Protein AF-A0A965K9U8-F1 (afdb_monomer)

Nearest PDB structures (foldseek):
  3cta-assembly1_A-2  TM=8.772E-01  e=4.034E-02  Thermoplasma acidophilum DSM 1728
  4omz-assembly2_C  TM=6.495E-01  e=2.031E-02  Sinorhizobium fredii
  6hk6-assembly2_C  TM=7.660E-01  e=1.007E-01  Homo sapiens
  3cuo-assembly2_C  TM=6.941E-01  e=6.020E-02  unclassified
  4a6d-assembly1_A  TM=6.643E-01  e=9.512E-02  Homo sapiens

pLDDT: mean 78.06, std 19.78, range [32.0, 96.94]

Structure (mmCIF, N/CA/C/O backbone):
data_AF-A0A965K9U8-F1
#
_entry.id   AF-A0A965K9U8-F1
#
loop_
_atom_site.group_PDB
_atom_site.id
_atom_site.type_symbol
_atom_site.label_atom_id
_atom_site.label_alt_id
_atom_site.label_comp_id
_atom_site.label_asym_id
_atom_site.label_entity_id
_atom_site.label_seq_id
_atom_site.pdbx_PDB_ins_code
_atom_site.Cartn_x
_atom_site.Cartn_y
_atom_site.Cartn_z
_atom_site.occupancy
_atom_site.B_iso_or_equiv
_atom_site.auth_seq_id
_atom_site.auth_comp_id
_atom_site.auth_asym_id
_atom_site.auth_atom_id
_atom_site.pdbx_PDB_model_num
ATOM 1 N N . MET A 1 1 ? 59.316 -12.609 -29.320 1.00 41.22 1 MET A N 1
ATOM 2 C CA . MET A 1 1 ? 58.672 -11.316 -29.010 1.00 41.22 1 MET A CA 1
ATOM 3 C C . MET A 1 1 ? 57.181 -11.474 -29.262 1.00 41.22 1 MET A C 1
ATOM 5 O O . MET A 1 1 ? 56.753 -11.370 -30.399 1.00 41.22 1 MET A O 1
ATOM 9 N N . GLY A 1 2 ? 56.421 -11.860 -28.238 1.00 40.81 2 GLY A N 1
ATOM 10 C CA . GLY A 1 2 ? 54.968 -12.006 -28.325 1.00 40.81 2 GLY A CA 1
ATOM 11 C C . GLY A 1 2 ? 54.332 -11.029 -27.351 1.00 40.81 2 GLY A C 1
ATOM 12 O O . GLY A 1 2 ? 54.481 -11.203 -26.147 1.00 40.81 2 GLY A O 1
ATOM 13 N N . ALA A 1 3 ? 53.688 -9.987 -27.869 1.00 39.09 3 ALA A N 1
ATOM 14 C CA . ALA A 1 3 ? 52.876 -9.075 -27.076 1.00 39.09 3 ALA A CA 1
ATOM 15 C C . ALA A 1 3 ? 51.411 -9.490 -27.242 1.00 39.09 3 ALA A C 1
ATOM 17 O O . ALA A 1 3 ? 50.814 -9.316 -28.302 1.00 39.09 3 ALA A O 1
ATOM 18 N N . THR A 1 4 ? 50.859 -10.100 -26.199 1.00 38.25 4 THR A N 1
ATOM 19 C CA . THR A 1 4 ? 49.436 -10.410 -26.066 1.00 38.25 4 THR A CA 1
ATOM 20 C C . THR A 1 4 ? 48.666 -9.124 -25.787 1.00 38.25 4 THR A C 1
ATOM 22 O O . THR A 1 4 ? 48.896 -8.471 -24.769 1.00 38.25 4 THR A O 1
ATOM 25 N N . ALA A 1 5 ? 47.751 -8.765 -26.687 1.00 38.31 5 ALA A N 1
ATOM 26 C CA . ALA A 1 5 ? 46.790 -7.695 -26.468 1.00 38.31 5 ALA A CA 1
ATOM 27 C C . ALA A 1 5 ? 45.804 -8.112 -25.365 1.00 38.31 5 ALA A C 1
ATOM 29 O O . ALA A 1 5 ? 45.030 -9.055 -25.524 1.00 38.31 5 ALA A O 1
ATOM 30 N N . SER A 1 6 ? 45.871 -7.408 -24.236 1.00 34.34 6 SER A N 1
ATOM 31 C CA . SER A 1 6 ? 44.906 -7.490 -23.143 1.00 34.34 6 SER A CA 1
ATOM 32 C C . SER A 1 6 ? 43.576 -6.894 -23.610 1.00 34.34 6 SER A C 1
ATOM 34 O O . SER A 1 6 ? 43.461 -5.687 -23.814 1.00 34.34 6 SER A O 1
ATOM 36 N N . SER A 1 7 ? 42.587 -7.760 -23.829 1.00 40.84 7 SER A N 1
A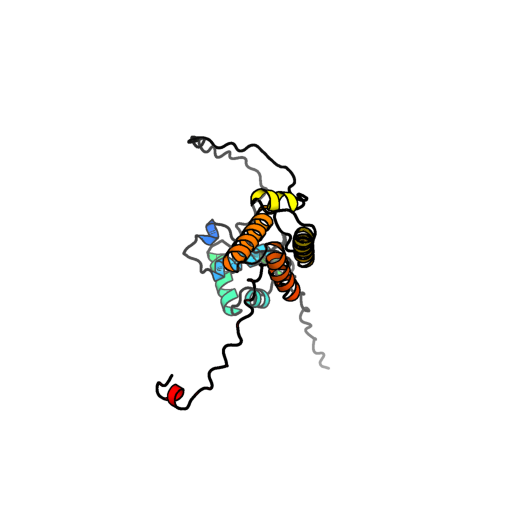TOM 37 C CA . SER A 1 7 ? 41.190 -7.381 -24.020 1.00 40.84 7 SER A CA 1
ATOM 38 C C . SER A 1 7 ? 40.608 -7.024 -22.654 1.00 40.84 7 SER A C 1
ATOM 40 O O . SER A 1 7 ? 40.267 -7.897 -21.859 1.00 40.84 7 SER A O 1
ATOM 42 N N . THR A 1 8 ? 40.532 -5.732 -22.353 1.00 36.41 8 THR A N 1
ATOM 43 C CA . THR A 1 8 ? 39.752 -5.240 -21.217 1.00 36.41 8 THR A CA 1
ATOM 44 C C . THR A 1 8 ? 38.297 -5.117 -21.651 1.00 36.41 8 THR A C 1
ATOM 46 O O . THR A 1 8 ? 37.935 -4.205 -22.395 1.00 36.41 8 THR A O 1
ATOM 49 N N . CYS A 1 9 ? 37.475 -6.066 -21.204 1.00 32.00 9 CYS A N 1
ATOM 50 C CA . CYS A 1 9 ? 36.019 -5.967 -21.229 1.00 32.00 9 CYS A CA 1
ATOM 51 C C . CYS A 1 9 ? 35.575 -4.687 -20.494 1.00 32.00 9 CYS A C 1
ATOM 53 O O . CYS A 1 9 ? 36.138 -4.391 -19.436 1.00 32.00 9 CYS A O 1
ATOM 55 N N . PRO A 1 10 ? 34.587 -3.928 -21.005 1.00 43.97 10 PRO A N 1
ATOM 56 C CA . PRO A 1 10 ? 34.102 -2.750 -20.309 1.00 43.97 10 PRO A CA 1
ATOM 57 C C . PRO A 1 10 ? 33.424 -3.171 -19.004 1.00 43.97 10 PRO A C 1
ATOM 59 O O . PRO A 1 10 ? 32.548 -4.034 -18.982 1.00 43.97 10 PRO A O 1
ATOM 62 N N . THR A 1 11 ? 33.894 -2.543 -17.938 1.00 46.66 11 THR A N 1
ATOM 63 C CA . THR A 1 11 ? 33.497 -2.667 -16.540 1.00 46.66 11 THR A CA 1
ATOM 64 C C . THR A 1 11 ? 32.020 -2.352 -16.312 1.00 46.66 11 THR A C 1
ATOM 66 O O . THR A 1 11 ? 31.531 -1.311 -16.748 1.00 46.66 11 THR A O 1
ATOM 69 N N . ASP A 1 12 ? 31.361 -3.265 -15.599 1.00 43.91 12 ASP A N 1
ATOM 70 C CA . ASP A 1 12 ? 30.203 -3.112 -14.712 1.00 43.91 12 ASP A CA 1
ATOM 71 C C . ASP A 1 12 ? 29.501 -1.743 -14.730 1.00 43.91 12 ASP A C 1
ATOM 73 O O . ASP A 1 12 ? 29.787 -0.844 -13.939 1.00 43.91 12 ASP A O 1
ATOM 77 N N . MET A 1 13 ? 28.513 -1.614 -15.617 1.00 53.56 13 MET A N 1
ATOM 78 C CA . MET A 1 13 ? 27.488 -0.573 -15.531 1.00 53.56 13 MET A CA 1
ATOM 79 C C . MET A 1 13 ? 26.587 -0.892 -14.331 1.00 53.56 13 MET A C 1
ATOM 81 O O . MET A 1 13 ? 25.748 -1.792 -14.388 1.00 53.56 13 MET A O 1
ATOM 85 N N . GLU A 1 14 ? 26.821 -0.180 -13.231 1.00 61.19 14 GLU A N 1
ATOM 86 C CA . GLU A 1 14 ? 26.094 -0.228 -11.959 1.00 61.19 14 GLU A CA 1
ATOM 87 C C . GLU A 1 14 ? 24.577 -0.315 -12.186 1.00 61.19 14 GLU A C 1
ATOM 89 O O . GLU A 1 14 ? 24.024 0.543 -12.846 1.00 61.19 14 GLU A O 1
ATOM 94 N N . ASN A 1 15 ? 23.883 -1.356 -11.715 1.00 62.69 15 ASN A N 1
ATOM 95 C CA . ASN A 1 15 ? 22.457 -1.554 -12.028 1.00 62.69 15 ASN A CA 1
ATOM 96 C C . ASN A 1 15 ? 21.570 -0.380 -11.542 1.00 62.69 15 ASN A C 1
ATOM 98 O O . ASN A 1 15 ? 21.835 0.182 -10.477 1.00 62.69 15 ASN A O 1
ATOM 102 N N . PRO A 1 16 ? 20.463 -0.042 -12.243 1.00 63.97 16 PRO A N 1
ATOM 103 C CA . PRO A 1 16 ? 19.578 1.039 -11.817 1.00 63.97 16 PRO A CA 1
ATOM 104 C C . PRO A 1 16 ? 19.008 0.760 -10.419 1.00 63.97 16 PRO A C 1
ATOM 106 O O . PRO A 1 16 ? 18.530 -0.338 -10.132 1.00 63.97 16 PRO A O 1
ATOM 109 N N . SER A 1 17 ? 19.033 1.757 -9.534 1.00 59.41 17 SER A N 1
ATOM 110 C CA . SER A 1 17 ? 18.402 1.644 -8.218 1.00 59.41 17 SER A CA 1
ATOM 111 C C . SER A 1 17 ? 16.878 1.513 -8.355 1.00 59.41 17 SER A C 1
ATOM 113 O O . SER A 1 17 ? 16.244 2.268 -9.100 1.00 59.41 17 SER A O 1
ATOM 115 N N . LEU A 1 18 ? 16.290 0.554 -7.625 1.00 58.75 18 LEU A N 1
ATOM 116 C CA . LEU A 1 18 ? 14.839 0.363 -7.479 1.00 58.75 18 LEU A CA 1
ATOM 117 C C . LEU A 1 18 ? 14.259 1.546 -6.678 1.00 58.75 18 LEU A C 1
ATOM 119 O O . LEU A 1 18 ? 14.046 1.473 -5.473 1.00 58.75 18 LEU A O 1
ATOM 123 N N . GLY A 1 19 ? 14.089 2.688 -7.342 1.00 57.84 19 GLY A N 1
ATOM 124 C CA . GLY A 1 19 ? 13.601 3.933 -6.742 1.00 57.84 19 GLY A CA 1
ATOM 125 C C . GLY A 1 19 ? 12.085 4.128 -6.824 1.00 57.84 19 GLY A C 1
ATOM 126 O O . GLY A 1 19 ? 11.607 5.213 -6.500 1.00 57.84 19 GLY A O 1
ATOM 127 N N . PHE A 1 20 ? 11.323 3.137 -7.299 1.00 66.06 20 PHE A N 1
ATOM 128 C CA . PHE A 1 20 ? 9.884 3.282 -7.527 1.00 66.06 20 PHE A CA 1
ATOM 129 C C . PHE A 1 20 ? 9.046 2.798 -6.331 1.00 66.06 20 PHE A C 1
ATOM 131 O O . PHE A 1 20 ? 9.316 1.757 -5.739 1.00 66.06 20 PHE A O 1
ATOM 138 N N . VAL A 1 21 ? 7.998 3.560 -5.985 1.00 72.12 21 VAL A N 1
ATOM 139 C CA . VAL A 1 21 ? 7.057 3.252 -4.882 1.00 72.12 21 VAL A CA 1
ATOM 140 C C . VAL A 1 21 ? 6.098 2.110 -5.251 1.00 72.12 21 VAL A C 1
ATOM 142 O O . VAL A 1 21 ? 5.579 1.415 -4.381 1.00 72.12 21 VAL A O 1
ATOM 145 N N . GLY A 1 22 ? 5.870 1.897 -6.546 1.00 80.62 22 GLY A N 1
ATOM 146 C CA . GLY A 1 22 ? 5.035 0.831 -7.084 1.00 80.62 22 GLY A CA 1
ATOM 147 C C . GLY A 1 22 ? 5.199 0.719 -8.596 1.00 80.62 22 GLY A C 1
ATOM 148 O O . GLY A 1 22 ? 5.813 1.581 -9.223 1.00 80.62 22 GLY A O 1
ATOM 149 N N . ILE A 1 23 ? 4.650 -0.351 -9.165 1.00 87.56 23 ILE A N 1
ATOM 150 C CA . ILE A 1 23 ? 4.646 -0.598 -10.608 1.00 87.56 23 ILE A CA 1
ATOM 151 C C . ILE A 1 23 ? 3.259 -0.259 -11.139 1.00 87.56 23 ILE A C 1
ATOM 153 O O . ILE A 1 23 ? 2.254 -0.731 -10.606 1.00 87.56 23 ILE A O 1
ATOM 157 N N . PHE A 1 24 ? 3.206 0.549 -12.192 1.00 89.50 24 PHE A N 1
ATOM 158 C CA . PHE A 1 24 ? 1.970 0.835 -12.900 1.00 89.50 24 PHE A CA 1
ATOM 159 C C . PHE A 1 24 ? 1.818 -0.123 -14.086 1.00 89.50 24 PHE A C 1
ATOM 161 O O . PHE A 1 24 ? 2.745 -0.302 -14.870 1.00 89.50 24 PHE A O 1
ATOM 168 N N . ILE A 1 25 ? 0.644 -0.748 -14.210 1.00 92.00 25 ILE A N 1
ATOM 169 C CA . ILE A 1 25 ? 0.280 -1.582 -15.360 1.00 92.00 25 ILE A CA 1
ATOM 170 C C . ILE A 1 25 ? -1.031 -1.025 -15.932 1.00 92.00 25 ILE A C 1
ATOM 172 O O . ILE A 1 25 ? -2.036 -1.010 -15.214 1.00 92.00 25 ILE A O 1
ATOM 176 N N . PRO A 1 26 ? -1.059 -0.563 -17.196 1.00 89.88 26 PRO A N 1
ATOM 177 C CA . PRO A 1 26 ? -2.273 -0.037 -17.806 1.00 89.88 26 PRO A CA 1
ATOM 178 C C . PRO A 1 26 ? -3.393 -1.073 -17.844 1.00 89.88 26 PRO A C 1
ATOM 180 O O . PRO A 1 26 ? -3.146 -2.267 -18.025 1.00 89.88 26 PRO A O 1
ATOM 183 N N . ARG A 1 27 ? -4.641 -0.599 -17.772 1.00 90.56 27 ARG A N 1
ATOM 184 C CA . ARG A 1 27 ? -5.840 -1.444 -17.885 1.00 90.56 27 ARG A CA 1
ATOM 185 C C . ARG A 1 27 ? -5.807 -2.313 -19.141 1.00 90.56 27 ARG A C 1
ATOM 187 O O . ARG A 1 27 ? -6.065 -3.509 -19.046 1.00 90.56 27 ARG A O 1
ATOM 194 N N . ASP A 1 28 ? -5.477 -1.729 -20.287 1.00 89.56 28 ASP A N 1
ATOM 195 C CA . ASP A 1 28 ? -5.521 -2.438 -21.569 1.00 89.56 28 ASP A CA 1
ATOM 196 C C . ASP A 1 28 ? -4.491 -3.568 -21.609 1.00 89.56 28 ASP A C 1
ATOM 198 O O . ASP A 1 28 ? -4.797 -4.681 -22.029 1.00 89.56 28 ASP A O 1
ATOM 202 N N . LEU A 1 29 ? -3.296 -3.326 -21.062 1.00 91.06 29 LEU A N 1
ATOM 203 C CA . LEU A 1 29 ? -2.276 -4.357 -20.892 1.00 91.06 29 LEU A CA 1
ATOM 204 C C . LEU A 1 29 ? -2.709 -5.425 -19.875 1.00 91.06 29 LEU A C 1
ATOM 206 O O . LEU A 1 29 ? -2.463 -6.614 -20.074 1.00 91.06 29 LEU A O 1
ATOM 210 N N . TRP A 1 30 ? -3.377 -5.021 -18.793 1.00 94.19 30 TRP A N 1
ATOM 211 C CA . TRP A 1 30 ? -3.862 -5.935 -17.762 1.00 94.19 30 TRP A CA 1
ATOM 212 C C . TRP A 1 30 ? -4.931 -6.901 -18.286 1.00 94.19 30 TRP A C 1
ATOM 214 O O . TRP A 1 30 ? -4.911 -8.087 -17.950 1.00 94.19 30 TRP A O 1
ATOM 224 N N . LEU A 1 31 ? -5.840 -6.417 -19.134 1.00 92.31 31 LEU A N 1
ATOM 225 C CA . LEU A 1 31 ? -6.968 -7.189 -19.664 1.00 92.31 31 LEU A CA 1
ATOM 226 C C . LEU A 1 31 ? -6.604 -8.097 -20.849 1.00 92.31 31 LEU A C 1
ATOM 228 O O . LEU A 1 31 ? -7.388 -8.977 -21.197 1.00 92.31 31 LEU A O 1
ATOM 232 N N . ARG A 1 32 ? -5.419 -7.936 -21.445 1.00 91.06 32 ARG A N 1
ATOM 233 C CA . ARG A 1 32 ? -4.934 -8.783 -22.545 1.00 91.06 32 ARG A CA 1
ATOM 234 C C . ARG A 1 32 ? -4.820 -10.253 -22.137 1.00 91.06 32 ARG A C 1
ATOM 236 O O . ARG A 1 32 ? -4.081 -10.585 -21.214 1.00 91.06 32 ARG A O 1
ATOM 243 N N . ALA A 1 33 ? -5.549 -11.141 -22.808 1.00 91.56 33 ALA A N 1
ATOM 244 C CA . ALA A 1 33 ? -5.543 -12.579 -22.512 1.00 91.56 33 ALA A CA 1
ATOM 245 C C . ALA A 1 33 ? -4.355 -13.328 -23.144 1.00 91.56 33 ALA A C 1
ATOM 247 O O . ALA A 1 33 ? -4.017 -14.425 -22.715 1.00 91.56 33 ALA A O 1
ATOM 248 N N . ASP A 1 34 ? -3.711 -12.726 -24.143 1.00 92.38 34 ASP A N 1
ATOM 249 C CA . ASP A 1 34 ? -2.581 -13.280 -24.892 1.00 92.38 34 ASP A CA 1
ATOM 250 C C . ASP A 1 34 ? -1.239 -13.200 -24.143 1.00 92.38 34 ASP A C 1
ATOM 252 O O . ASP A 1 34 ? -0.249 -13.791 -24.569 1.00 92.38 34 ASP A O 1
ATOM 256 N N . LEU A 1 35 ? -1.207 -12.496 -23.008 1.00 92.75 35 LEU A N 1
ATOM 257 C CA . LEU A 1 35 ? -0.014 -12.301 -22.188 1.00 92.75 35 LEU A CA 1
ATOM 258 C C . LEU A 1 35 ? -0.184 -12.941 -20.820 1.00 92.75 35 LEU A C 1
ATOM 260 O O . LEU A 1 35 ? -1.203 -12.765 -20.142 1.00 92.75 35 LEU A O 1
ATOM 264 N N . SER A 1 36 ? 0.873 -13.601 -20.364 1.00 94.88 36 SER A N 1
ATOM 265 C CA . SER A 1 36 ? 0.951 -14.082 -18.991 1.00 94.88 36 SER A CA 1
ATOM 266 C C . SER A 1 36 ? 1.001 -12.920 -17.998 1.00 94.88 36 SER A C 1
ATOM 268 O O . SER A 1 36 ? 1.437 -11.808 -18.307 1.00 94.88 36 SER A O 1
ATOM 270 N N . VAL A 1 37 ? 0.594 -13.186 -16.757 1.00 94.38 37 VAL A N 1
ATOM 271 C CA . VAL A 1 37 ? 0.693 -12.207 -15.662 1.00 94.38 37 VAL A CA 1
ATOM 272 C C . VAL A 1 37 ? 2.138 -11.730 -15.490 1.00 94.38 37 VAL A C 1
ATOM 274 O O . VAL A 1 37 ? 2.377 -10.539 -15.314 1.00 94.38 37 VAL A O 1
ATOM 277 N N . THR A 1 38 ? 3.107 -12.637 -15.622 1.00 95.06 38 THR A N 1
ATOM 278 C CA . THR A 1 38 ? 4.533 -12.322 -15.503 1.00 95.06 38 THR A CA 1
ATOM 279 C C . THR A 1 38 ? 5.012 -11.357 -16.586 1.00 95.06 38 THR A C 1
ATOM 281 O O . THR A 1 38 ? 5.773 -10.444 -16.287 1.00 95.06 38 THR A O 1
ATOM 284 N N . GLU A 1 39 ? 4.540 -11.499 -17.826 1.00 94.94 39 GLU A N 1
ATOM 285 C CA . GLU A 1 39 ? 4.860 -10.563 -18.913 1.00 94.94 39 GLU A CA 1
ATOM 286 C C . GLU A 1 39 ? 4.271 -9.175 -18.680 1.00 94.94 39 GLU A C 1
ATOM 288 O O . GLU A 1 39 ? 4.945 -8.172 -18.911 1.00 94.94 39 GLU A O 1
ATOM 293 N N . LYS A 1 40 ? 3.035 -9.107 -18.177 1.00 95.06 40 LYS A N 1
ATOM 294 C CA . LYS A 1 40 ? 2.379 -7.839 -17.828 1.00 95.06 40 LYS A CA 1
ATOM 295 C C . LYS A 1 40 ? 3.141 -7.111 -16.724 1.00 95.06 40 LYS A C 1
ATOM 297 O O . LYS A 1 40 ? 3.379 -5.911 -16.827 1.00 95.06 40 LYS A O 1
ATOM 302 N N . VAL A 1 41 ? 3.563 -7.848 -15.695 1.00 94.94 41 VAL A N 1
ATOM 303 C CA . VAL A 1 41 ? 4.391 -7.312 -14.608 1.00 94.94 41 VAL A CA 1
ATOM 304 C C . VAL A 1 41 ? 5.758 -6.877 -15.132 1.00 94.94 41 VAL A C 1
ATOM 306 O O . VAL A 1 41 ? 6.183 -5.769 -14.827 1.00 94.94 41 VAL A O 1
ATOM 309 N N . LEU A 1 42 ? 6.419 -7.687 -15.968 1.00 95.25 42 LEU A N 1
ATOM 310 C CA . LEU A 1 42 ? 7.706 -7.340 -16.577 1.00 95.25 42 LEU A CA 1
ATOM 311 C C . LEU A 1 42 ? 7.618 -6.040 -17.386 1.00 95.25 42 LEU A C 1
ATOM 313 O O . LEU A 1 42 ? 8.489 -5.185 -17.255 1.00 95.25 42 LEU A O 1
ATOM 317 N N . ALA A 1 43 ? 6.565 -5.867 -18.185 1.00 94.06 43 ALA A N 1
ATOM 318 C CA . ALA A 1 43 ? 6.344 -4.639 -18.938 1.00 94.06 43 ALA A CA 1
ATOM 319 C C . ALA A 1 43 ? 6.188 -3.416 -18.019 1.00 94.06 43 ALA A C 1
ATOM 321 O O . ALA A 1 43 ? 6.734 -2.364 -18.336 1.00 94.06 43 ALA A O 1
ATOM 322 N N . GLY A 1 44 ? 5.500 -3.555 -16.881 1.00 92.50 44 GLY A N 1
ATOM 323 C CA . GLY A 1 44 ? 5.408 -2.491 -15.878 1.00 92.50 44 GLY A CA 1
ATOM 324 C C . GLY A 1 44 ? 6.739 -2.215 -15.165 1.00 92.50 44 GLY A C 1
ATOM 325 O O . GLY A 1 44 ? 7.065 -1.065 -14.894 1.00 92.50 44 GLY A O 1
ATOM 326 N N . VAL A 1 45 ? 7.546 -3.246 -14.889 1.00 92.56 45 VAL A N 1
ATOM 327 C CA . VAL A 1 45 ? 8.898 -3.081 -14.318 1.00 92.56 45 VAL A CA 1
ATOM 328 C C . VAL A 1 45 ? 9.797 -2.312 -15.281 1.00 92.56 45 VAL A C 1
ATOM 330 O O . VAL A 1 45 ? 10.489 -1.387 -14.868 1.00 92.56 45 VAL A O 1
ATOM 333 N N . VAL A 1 46 ? 9.780 -2.671 -16.567 1.00 92.44 46 VAL A N 1
ATOM 334 C CA . VAL A 1 46 ? 10.532 -1.961 -17.610 1.00 92.44 46 VAL A CA 1
ATOM 335 C C . VAL A 1 46 ? 10.102 -0.498 -17.684 1.00 92.44 46 VAL A C 1
ATOM 337 O O . VAL A 1 46 ? 10.965 0.365 -17.802 1.00 92.44 46 VAL A O 1
ATOM 340 N N . ASP A 1 47 ? 8.803 -0.220 -17.567 1.00 91.00 47 ASP A N 1
ATOM 341 C CA . ASP A 1 47 ? 8.275 1.145 -17.544 1.00 91.00 47 ASP A CA 1
ATOM 342 C C . ASP A 1 47 ? 8.752 1.937 -16.320 1.00 91.00 47 ASP A C 1
ATOM 344 O O . ASP A 1 47 ? 9.252 3.047 -16.447 1.00 91.00 47 ASP A O 1
ATOM 348 N N . ALA A 1 48 ? 8.700 1.331 -15.133 1.00 88.56 48 ALA A N 1
ATOM 349 C CA . ALA A 1 48 ? 9.165 1.959 -13.899 1.00 88.56 48 ALA A CA 1
ATOM 350 C C . ALA A 1 48 ? 10.685 2.223 -13.885 1.00 88.56 48 ALA A C 1
ATOM 352 O O . ALA A 1 48 ? 11.161 3.114 -13.179 1.00 88.56 48 ALA A O 1
ATOM 353 N N . LEU A 1 49 ? 11.456 1.436 -14.641 1.00 89.12 49 LEU A N 1
ATOM 354 C CA . LEU A 1 49 ? 12.900 1.606 -14.814 1.00 89.12 49 LEU A CA 1
ATOM 355 C C . LEU A 1 49 ? 13.258 2.546 -15.976 1.00 89.12 49 LEU A C 1
ATOM 357 O O . LEU A 1 49 ? 14.407 2.989 -16.060 1.00 89.12 49 LEU A O 1
ATOM 361 N N . ASP A 1 50 ? 12.311 2.858 -16.862 1.00 88.06 50 ASP A N 1
ATOM 362 C CA . ASP A 1 50 ? 12.487 3.846 -17.920 1.00 88.06 50 ASP A CA 1
ATOM 363 C C . ASP A 1 50 ? 12.405 5.260 -17.324 1.00 88.06 50 ASP A C 1
ATOM 365 O O . ASP A 1 50 ? 11.339 5.778 -17.007 1.00 88.06 50 ASP A O 1
ATOM 369 N N . LYS A 1 51 ? 13.566 5.907 -17.178 1.00 81.62 51 LYS A N 1
ATOM 370 C CA . LYS A 1 51 ? 13.682 7.288 -16.678 1.00 81.62 51 LYS A CA 1
ATOM 371 C C . LYS A 1 51 ? 13.628 8.346 -17.793 1.00 81.62 51 LYS A C 1
ATOM 373 O O . LYS A 1 51 ? 14.049 9.475 -17.570 1.00 81.62 51 LYS A O 1
ATOM 378 N N . GLY A 1 52 ? 13.144 7.989 -18.985 1.00 81.69 52 GLY A N 1
ATOM 379 C CA . GLY A 1 52 ? 13.019 8.871 -20.152 1.00 81.69 52 GLY A CA 1
ATOM 380 C C . GLY A 1 52 ? 13.757 8.329 -21.377 1.00 81.69 52 GLY A C 1
ATOM 381 O O . GLY A 1 52 ? 13.174 8.275 -22.464 1.00 81.69 52 GLY A O 1
ATOM 382 N N . ASP A 1 53 ? 14.983 7.845 -21.168 1.00 83.00 53 ASP A N 1
ATOM 383 C CA . ASP A 1 53 ? 15.912 7.382 -22.214 1.00 83.00 53 ASP A CA 1
ATOM 384 C C . ASP A 1 53 ? 15.844 5.866 -22.488 1.00 83.00 53 ASP A C 1
ATOM 386 O O . ASP A 1 53 ? 16.671 5.299 -23.205 1.00 83.00 53 ASP A O 1
ATOM 390 N N . GLY A 1 54 ? 14.858 5.179 -21.914 1.00 87.69 54 GLY A N 1
ATOM 391 C CA . GLY A 1 54 ? 14.723 3.732 -21.976 1.00 87.69 54 GLY A CA 1
ATOM 392 C C . GLY A 1 54 ? 15.430 3.014 -20.825 1.00 87.69 54 GLY A C 1
ATOM 393 O O . GLY A 1 54 ? 16.501 3.388 -20.339 1.00 87.69 54 GLY A O 1
ATOM 394 N N . CYS A 1 55 ? 14.826 1.910 -20.407 1.00 90.50 55 CYS A N 1
ATOM 395 C CA . CYS A 1 55 ? 15.379 0.975 -19.447 1.00 90.50 55 CYS A CA 1
ATOM 396 C C . CYS A 1 55 ? 16.618 0.274 -20.022 1.00 90.50 55 CYS A C 1
ATOM 398 O O . CYS A 1 55 ? 16.609 -0.265 -21.131 1.00 90.50 55 CYS A O 1
ATOM 400 N N . TRP A 1 56 ? 17.673 0.227 -19.217 1.00 91.00 56 TRP A N 1
ATOM 401 C CA . TRP A 1 56 ? 18.968 -0.383 -19.535 1.00 91.00 56 TRP A CA 1
ATOM 402 C C . TRP A 1 56 ? 19.358 -1.504 -18.585 1.00 91.00 56 TRP A C 1
ATOM 404 O O . TRP A 1 56 ? 20.486 -1.990 -18.619 1.00 91.00 56 TRP A O 1
ATOM 414 N N . ALA A 1 57 ? 18.412 -1.934 -17.752 1.00 90.00 57 ALA A N 1
ATOM 415 C CA . ALA A 1 57 ? 18.605 -3.067 -16.873 1.00 90.00 57 ALA A CA 1
ATOM 416 C C . ALA A 1 57 ? 19.031 -4.318 -17.661 1.00 90.00 57 ALA A C 1
ATOM 418 O O . ALA A 1 57 ? 18.524 -4.625 -18.754 1.00 90.00 57 ALA A O 1
ATOM 419 N N . SER A 1 58 ? 19.971 -5.054 -17.070 1.00 91.31 58 SER A N 1
ATOM 420 C CA . SER A 1 58 ? 20.413 -6.348 -17.574 1.00 91.31 58 SER A CA 1
ATOM 421 C C . SER A 1 58 ? 19.293 -7.389 -17.473 1.00 91.31 58 SER A C 1
ATOM 423 O O . SER A 1 58 ? 18.344 -7.248 -16.696 1.00 91.31 58 SER A O 1
ATOM 425 N N . ASN A 1 59 ? 19.396 -8.469 -18.252 1.00 94.06 59 ASN A N 1
ATOM 426 C CA . ASN A 1 59 ? 18.436 -9.572 -18.139 1.00 94.06 59 ASN A CA 1
ATOM 427 C C . ASN A 1 59 ? 18.489 -10.213 -16.747 1.00 94.06 59 ASN A C 1
ATOM 429 O O . ASN A 1 59 ? 17.434 -10.537 -16.216 1.00 94.06 59 ASN A O 1
ATOM 433 N N . ALA A 1 60 ? 19.683 -10.327 -16.157 1.00 91.88 60 ALA A N 1
ATOM 434 C CA . ALA A 1 60 ? 19.894 -10.794 -14.788 1.00 91.88 60 ALA A CA 1
ATOM 435 C C . ALA A 1 60 ? 19.128 -9.945 -13.762 1.00 91.88 60 ALA A C 1
ATOM 437 O O . ALA A 1 60 ? 18.442 -10.471 -12.889 1.00 91.88 60 ALA A O 1
ATOM 438 N N . TYR A 1 61 ? 19.179 -8.619 -13.898 1.00 92.38 61 TYR A N 1
ATOM 439 C CA . TYR A 1 61 ? 18.456 -7.716 -13.008 1.00 92.38 61 TYR A CA 1
ATOM 440 C C . TYR A 1 61 ? 16.934 -7.876 -13.134 1.00 92.38 61 TYR A C 1
ATOM 442 O O . TYR A 1 61 ? 16.230 -7.989 -12.130 1.00 92.38 61 TYR A O 1
ATOM 450 N N . LEU A 1 62 ? 16.414 -7.933 -14.364 1.00 93.12 62 LEU A N 1
ATOM 451 C CA . LEU A 1 62 ? 14.981 -8.134 -14.609 1.00 93.12 62 LEU A CA 1
ATOM 452 C C . LEU A 1 62 ? 14.510 -9.514 -14.123 1.00 93.12 62 LEU A C 1
ATOM 454 O O . LEU A 1 62 ? 13.444 -9.622 -13.522 1.00 93.12 62 LEU A O 1
ATOM 458 N N . ALA A 1 63 ? 15.327 -10.546 -14.336 1.00 93.94 63 ALA A N 1
ATOM 459 C CA . ALA A 1 63 ? 15.106 -11.909 -13.864 1.00 93.94 63 ALA A CA 1
ATOM 460 C C . ALA A 1 63 ? 14.936 -11.945 -12.343 1.00 93.94 63 ALA A C 1
ATOM 462 O O . ALA A 1 63 ? 13.922 -12.435 -11.849 1.00 93.94 63 ALA A O 1
ATOM 463 N N . ASN A 1 64 ? 15.867 -11.328 -11.613 1.00 91.88 64 ASN A N 1
ATOM 464 C CA . ASN A 1 64 ? 15.817 -11.247 -10.155 1.00 91.88 64 ASN A CA 1
ATOM 465 C C . ASN A 1 64 ? 14.631 -10.411 -9.653 1.00 91.88 64 ASN A C 1
ATOM 467 O O . ASN A 1 64 ? 14.030 -10.754 -8.640 1.00 91.88 64 ASN A O 1
ATOM 471 N N . THR A 1 65 ? 14.268 -9.342 -10.368 1.00 90.25 65 THR A N 1
ATOM 472 C CA . THR A 1 65 ? 13.162 -8.451 -9.976 1.00 90.25 65 THR A CA 1
ATOM 473 C C . THR A 1 65 ? 11.798 -9.127 -10.126 1.00 90.25 65 THR A C 1
ATOM 475 O O . THR A 1 65 ? 10.912 -8.925 -9.301 1.00 90.25 65 THR A O 1
ATOM 478 N N . VAL A 1 66 ? 11.615 -9.927 -11.181 1.00 91.69 66 VAL A N 1
ATOM 479 C CA . VAL A 1 66 ? 10.337 -10.594 -11.490 1.00 91.69 66 VAL A CA 1
ATOM 480 C C . VAL A 1 66 ? 10.288 -12.037 -10.953 1.00 91.69 66 VAL A C 1
ATOM 482 O O . VAL A 1 66 ? 9.215 -12.631 -10.882 1.00 91.69 66 VAL A O 1
ATOM 485 N N . GLY A 1 67 ? 11.425 -12.600 -10.532 1.00 92.62 67 GLY A N 1
ATOM 486 C CA . GLY A 1 67 ? 11.521 -13.942 -9.947 1.00 92.62 67 GLY A CA 1
ATOM 487 C C . GLY A 1 67 ? 11.509 -15.076 -10.976 1.00 92.62 67 GLY A C 1
ATOM 488 O O . GLY A 1 67 ? 10.920 -16.126 -10.730 1.00 92.62 67 GLY A O 1
ATOM 489 N N . VAL A 1 68 ? 12.126 -14.871 -12.143 1.00 94.81 68 VAL A N 1
ATOM 490 C CA . VAL A 1 68 ? 12.197 -15.859 -13.240 1.00 94.81 68 VAL A CA 1
ATOM 491 C C . VAL A 1 68 ? 13.624 -16.005 -13.762 1.00 94.81 68 VAL A C 1
ATOM 493 O O . VAL A 1 68 ? 14.478 -15.177 -13.472 1.00 94.81 68 VAL A O 1
ATOM 496 N N . GLY A 1 69 ? 13.909 -17.041 -14.554 1.00 94.81 69 GLY A N 1
ATOM 497 C CA . GLY A 1 69 ? 15.241 -17.225 -15.139 1.00 94.81 69 GLY A CA 1
ATOM 498 C C . GLY A 1 69 ? 15.548 -16.242 -16.278 1.00 94.81 69 GLY A C 1
ATOM 499 O O . GLY A 1 69 ? 14.657 -15.827 -17.020 1.00 94.81 69 GLY A O 1
ATOM 500 N N . GLU A 1 70 ? 16.829 -15.934 -16.509 1.00 94.56 70 GLU A N 1
ATOM 501 C CA . GLU A 1 70 ? 17.262 -15.027 -17.591 1.00 94.56 70 GLU A CA 1
ATOM 502 C C . GLU A 1 70 ? 16.824 -15.469 -18.993 1.00 94.56 70 GLU A C 1
ATOM 504 O O . GLU A 1 70 ? 16.524 -14.639 -19.856 1.00 94.56 70 GLU A O 1
ATOM 509 N N . ARG A 1 71 ? 16.762 -16.786 -19.227 1.00 95.38 71 ARG A N 1
ATOM 510 C CA . ARG A 1 71 ? 16.240 -17.345 -20.480 1.00 95.38 71 ARG A CA 1
ATOM 511 C C . ARG A 1 71 ? 14.773 -16.962 -20.682 1.00 95.38 71 ARG A C 1
ATOM 513 O O . ARG A 1 71 ? 14.422 -16.494 -21.757 1.00 95.38 71 ARG A O 1
ATOM 520 N N . GLN A 1 72 ? 13.955 -17.081 -19.637 1.00 95.50 72 GLN A N 1
ATOM 521 C CA . GLN A 1 72 ? 12.541 -16.709 -19.693 1.00 95.50 72 GLN A CA 1
ATOM 522 C C . GLN A 1 72 ? 12.375 -15.205 -19.917 1.00 95.50 72 GLN A C 1
ATOM 524 O O . GLN A 1 72 ? 11.529 -14.809 -20.707 1.00 95.50 72 GLN A O 1
ATOM 529 N N . ILE A 1 73 ? 13.221 -14.365 -19.305 1.00 96.94 73 ILE A N 1
ATOM 530 C CA . ILE A 1 73 ? 13.224 -12.918 -19.573 1.00 96.94 73 ILE A CA 1
ATOM 531 C C . ILE A 1 73 ? 13.470 -12.624 -21.050 1.00 96.94 73 ILE A C 1
ATOM 533 O O . ILE A 1 73 ? 12.765 -11.801 -21.626 1.00 96.94 73 ILE A O 1
ATOM 537 N N . ARG A 1 74 ? 14.442 -13.285 -21.689 1.00 95.25 74 ARG A N 1
ATOM 538 C CA . ARG A 1 74 ? 14.679 -13.099 -23.129 1.00 95.25 74 ARG A CA 1
ATOM 539 C C . ARG A 1 74 ? 13.441 -13.439 -23.952 1.00 95.25 74 ARG A C 1
ATOM 541 O O . ARG A 1 74 ? 13.073 -12.650 -24.818 1.00 95.25 74 ARG A O 1
ATOM 548 N N . ASP A 1 75 ? 12.815 -14.573 -23.654 1.00 96.62 75 ASP A N 1
ATOM 549 C CA . ASP A 1 75 ? 11.631 -15.046 -24.369 1.00 96.62 75 ASP A CA 1
ATOM 550 C C . ASP A 1 75 ? 10.439 -14.097 -24.144 1.00 96.62 75 ASP A C 1
ATOM 552 O O . ASP A 1 75 ? 9.733 -13.746 -25.085 1.00 96.62 75 ASP A O 1
ATOM 556 N N . TYR A 1 76 ? 10.248 -13.601 -22.919 1.00 96.62 76 TYR A N 1
ATOM 557 C CA . TYR A 1 76 ? 9.205 -12.625 -22.582 1.00 96.62 76 TYR A CA 1
ATOM 558 C C . TYR A 1 76 ? 9.433 -11.278 -23.260 1.00 96.62 76 TYR A C 1
ATOM 560 O O . TYR A 1 76 ? 8.501 -10.709 -23.816 1.00 96.62 76 TYR A O 1
ATOM 568 N N . LEU A 1 77 ? 10.669 -10.773 -23.266 1.00 95.44 77 LEU A N 1
ATOM 569 C CA . LEU A 1 77 ? 10.991 -9.527 -23.957 1.00 95.44 77 LEU A CA 1
ATOM 570 C C . LEU A 1 77 ? 10.762 -9.648 -25.469 1.00 95.44 77 LEU A C 1
ATOM 572 O O . LEU A 1 77 ? 10.295 -8.689 -26.070 1.00 95.44 77 LEU A O 1
ATOM 576 N N . ALA A 1 78 ? 11.066 -10.800 -26.074 1.00 95.25 78 ALA A N 1
ATOM 577 C CA . ALA A 1 78 ? 10.794 -11.045 -27.490 1.00 95.25 78 ALA A CA 1
ATOM 578 C C . ALA A 1 78 ? 9.285 -11.072 -27.787 1.00 95.25 78 ALA A C 1
ATOM 580 O O . ALA A 1 78 ? 8.833 -10.393 -28.705 1.00 95.25 78 ALA A O 1
ATOM 581 N N . ARG A 1 79 ? 8.491 -11.775 -26.967 1.00 94.88 79 ARG A N 1
ATOM 582 C CA . ARG A 1 79 ? 7.025 -11.819 -27.119 1.00 94.88 79 ARG A CA 1
ATOM 583 C C . ARG A 1 79 ? 6.370 -10.455 -26.909 1.00 94.88 79 ARG A C 1
ATOM 585 O O . ARG A 1 79 ? 5.475 -10.079 -27.658 1.00 94.88 79 ARG A O 1
ATOM 592 N N . LEU A 1 80 ? 6.836 -9.677 -25.933 1.00 94.38 80 LEU A N 1
ATOM 593 C CA . LEU A 1 80 ? 6.350 -8.315 -25.691 1.00 94.38 80 LEU A CA 1
ATOM 594 C C . LEU A 1 80 ? 6.700 -7.345 -26.834 1.00 94.38 80 LEU A C 1
ATOM 596 O O . LEU A 1 80 ? 5.937 -6.414 -27.104 1.00 94.38 80 LEU A O 1
ATOM 600 N N . GLU A 1 81 ? 7.835 -7.555 -27.498 1.00 93.81 81 GLU A N 1
ATOM 601 C CA . GLU A 1 81 ? 8.267 -6.799 -28.678 1.00 93.81 81 GLU A CA 1
ATOM 602 C C . GLU A 1 81 ? 7.411 -7.152 -29.908 1.00 93.81 81 GLU A C 1
ATOM 604 O O . GLU A 1 81 ? 6.891 -6.257 -30.575 1.00 93.81 81 GLU A O 1
ATOM 609 N N . GLU A 1 82 ? 7.147 -8.441 -30.140 1.00 93.19 82 GLU A N 1
ATOM 610 C CA . GLU A 1 82 ? 6.220 -8.924 -31.177 1.00 93.19 82 GLU A CA 1
ATOM 611 C C . GLU A 1 82 ? 4.790 -8.399 -30.959 1.00 93.19 82 GLU A C 1
ATOM 613 O O . GLU A 1 82 ? 4.129 -7.929 -31.887 1.00 93.19 82 GLU A O 1
ATOM 618 N N . ALA A 1 83 ? 4.346 -8.373 -29.702 1.00 89.44 83 ALA A N 1
ATOM 619 C CA . ALA A 1 83 ? 3.062 -7.828 -29.276 1.00 89.44 83 ALA A CA 1
ATOM 620 C C . ALA A 1 83 ? 2.974 -6.287 -29.326 1.00 89.44 83 ALA A C 1
ATOM 622 O O . ALA A 1 83 ? 1.933 -5.732 -28.951 1.00 89.44 83 ALA A O 1
ATOM 623 N N . LYS A 1 84 ? 4.043 -5.603 -29.768 1.00 91.81 84 LYS A N 1
ATOM 624 C CA . LYS A 1 84 ? 4.189 -4.137 -29.865 1.00 91.81 84 LYS A CA 1
ATOM 625 C C . LYS A 1 84 ? 3.975 -3.392 -28.543 1.00 91.81 84 LYS A C 1
ATOM 627 O O . LYS A 1 84 ? 3.581 -2.227 -28.544 1.00 91.81 84 LYS A O 1
ATOM 632 N N . ILE A 1 85 ? 4.235 -4.051 -27.415 1.00 92.62 85 ILE A N 1
ATOM 633 C CA . ILE A 1 85 ? 4.132 -3.466 -26.066 1.00 92.62 85 ILE A CA 1
ATOM 634 C C . ILE A 1 85 ? 5.453 -2.844 -25.633 1.00 92.62 85 ILE A C 1
ATOM 636 O O . ILE A 1 85 ? 5.468 -1.845 -24.914 1.00 92.62 85 ILE A O 1
ATOM 640 N N . LEU A 1 86 ? 6.564 -3.440 -26.058 1.00 93.94 86 LEU A N 1
ATOM 641 C CA . LEU A 1 86 ? 7.902 -2.926 -25.813 1.00 93.94 86 LEU A CA 1
ATOM 642 C C .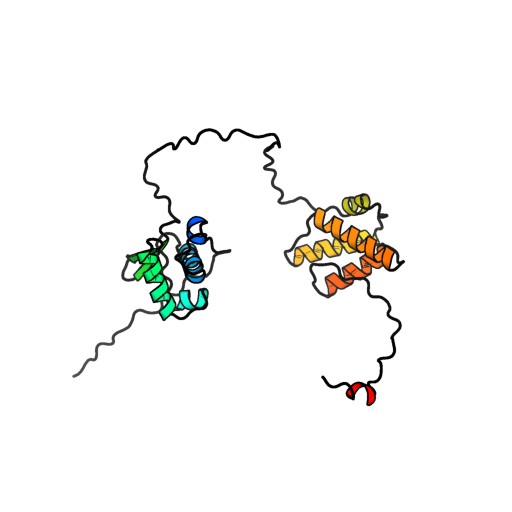 LEU A 1 86 ? 8.586 -2.601 -27.137 1.00 93.94 86 LEU A C 1
ATOM 644 O O . LEU A 1 86 ? 8.357 -3.255 -28.153 1.00 93.94 86 LEU A O 1
ATOM 648 N N . LYS A 1 87 ? 9.471 -1.610 -27.098 1.00 93.06 87 LYS A N 1
ATOM 649 C CA . LYS A 1 87 ? 10.395 -1.286 -28.180 1.00 93.06 87 LYS A CA 1
ATOM 650 C C . LYS A 1 87 ? 11.823 -1.411 -27.671 1.00 93.06 87 LYS A C 1
ATOM 652 O O . LYS A 1 87 ? 12.150 -0.867 -26.617 1.00 93.06 87 LYS A O 1
ATOM 657 N N . ARG A 1 88 ? 12.675 -2.087 -28.441 1.00 92.06 88 ARG A N 1
ATOM 658 C CA . ARG A 1 88 ? 14.111 -2.220 -28.179 1.00 92.06 88 ARG A CA 1
ATOM 659 C C . ARG A 1 88 ? 14.912 -1.404 -29.190 1.00 92.06 88 ARG A C 1
ATOM 661 O O . ARG A 1 88 ? 14.580 -1.382 -30.371 1.00 92.06 88 ARG A O 1
ATOM 668 N N . TRP A 1 89 ? 15.970 -0.740 -28.739 1.00 92.44 89 TRP A N 1
ATOM 669 C CA . TRP A 1 89 ? 16.963 -0.098 -29.607 1.00 92.44 89 TRP A CA 1
ATOM 670 C C . TRP A 1 89 ? 18.331 -0.065 -28.922 1.00 92.44 89 TRP A C 1
ATOM 672 O O . TRP A 1 89 ? 18.472 -0.482 -27.771 1.00 92.44 89 TRP A O 1
ATOM 682 N N . THR A 1 90 ? 19.342 0.424 -29.632 1.00 90.56 90 THR A N 1
ATOM 683 C CA . THR A 1 90 ? 20.691 0.620 -29.094 1.00 90.56 90 THR A CA 1
ATOM 684 C C . THR A 1 90 ? 21.007 2.109 -29.086 1.00 90.56 90 THR A C 1
ATOM 686 O O . THR A 1 90 ? 20.759 2.795 -30.076 1.00 90.56 90 THR A O 1
ATOM 689 N N . GLN A 1 91 ? 21.553 2.605 -27.980 1.00 86.00 91 GLN A N 1
ATOM 690 C CA . GLN A 1 91 ? 22.010 3.982 -27.816 1.00 86.00 91 GLN A CA 1
ATOM 691 C C . GLN A 1 91 ? 23.378 3.952 -27.135 1.00 86.00 91 GLN A C 1
ATOM 693 O O . GLN A 1 91 ? 23.530 3.318 -26.091 1.00 86.00 91 GLN A O 1
ATOM 698 N N . ASP A 1 92 ? 24.375 4.585 -27.753 1.00 85.25 92 ASP A N 1
ATOM 699 C CA . ASP A 1 92 ? 25.761 4.636 -27.260 1.00 85.25 92 ASP A CA 1
ATOM 700 C C . ASP A 1 92 ? 26.360 3.246 -26.970 1.00 85.25 92 ASP A C 1
ATOM 702 O O . ASP A 1 92 ? 26.990 3.014 -25.943 1.00 85.25 92 ASP A O 1
ATOM 706 N N . GLY A 1 93 ? 26.087 2.274 -27.851 1.00 84.56 93 GLY A N 1
ATOM 707 C CA . GLY A 1 93 ? 26.534 0.881 -27.697 1.00 84.56 93 GLY A CA 1
ATOM 708 C C . GLY A 1 93 ? 25.760 0.064 -26.654 1.00 84.56 93 GLY A C 1
ATOM 709 O O . GLY A 1 93 ? 25.959 -1.145 -26.560 1.00 84.56 93 GLY A O 1
ATOM 710 N N . ASN A 1 94 ? 24.831 0.683 -25.922 1.00 84.31 94 ASN A N 1
ATOM 711 C CA . ASN A 1 94 ? 24.046 0.041 -24.875 1.00 84.31 94 ASN A CA 1
ATOM 712 C C . ASN A 1 94 ? 22.611 -0.237 -25.325 1.00 84.31 94 ASN A C 1
ATOM 714 O O . ASN A 1 94 ? 21.962 0.579 -25.982 1.00 84.31 94 ASN A O 1
ATOM 718 N N . ARG A 1 95 ? 22.083 -1.398 -24.932 1.00 87.62 95 ARG A N 1
ATOM 719 C CA . ARG A 1 95 ? 20.696 -1.783 -25.209 1.00 87.62 95 ARG A CA 1
ATOM 720 C C . ARG A 1 95 ? 19.730 -0.962 -24.352 1.00 87.62 95 ARG A C 1
ATOM 722 O O . ARG A 1 95 ? 19.847 -0.954 -23.128 1.00 87.62 95 ARG A O 1
ATOM 729 N N . ARG A 1 96 ? 18.714 -0.383 -24.987 1.00 91.12 96 ARG A N 1
ATOM 730 C CA . ARG A 1 96 ? 17.581 0.295 -24.350 1.00 91.12 96 ARG A CA 1
ATOM 731 C C . ARG A 1 96 ? 16.274 -0.425 -24.671 1.00 91.12 96 ARG A C 1
ATOM 733 O O . ARG A 1 96 ? 16.115 -1.004 -25.749 1.00 91.12 96 ARG A O 1
ATOM 740 N N . ILE A 1 97 ? 15.351 -0.409 -23.718 1.00 91.88 97 ILE A N 1
ATOM 741 C CA . ILE A 1 97 ? 14.001 -0.961 -23.844 1.00 91.88 97 ILE A CA 1
ATOM 742 C C . ILE A 1 97 ? 13.024 0.054 -23.254 1.00 91.88 97 ILE A C 1
ATOM 744 O O . ILE A 1 97 ? 13.252 0.546 -22.157 1.00 91.88 97 ILE A O 1
ATOM 748 N N . SER A 1 98 ? 11.930 0.360 -23.940 1.00 91.31 98 SER A N 1
ATOM 749 C CA . SER A 1 98 ? 10.878 1.235 -23.407 1.00 91.31 98 SER A CA 1
ATOM 750 C C . SER A 1 98 ? 9.505 0.678 -23.730 1.00 91.31 98 SER A C 1
ATOM 752 O O . SER A 1 98 ? 9.336 -0.052 -24.713 1.00 91.31 98 SER A O 1
ATOM 754 N N . SER A 1 99 ? 8.537 0.996 -22.878 1.00 89.06 99 SER A N 1
ATOM 755 C CA . SER A 1 99 ? 7.146 0.653 -23.111 1.00 89.06 99 SER A CA 1
ATOM 756 C C . SER A 1 99 ? 6.541 1.570 -24.178 1.00 89.06 99 SER A C 1
ATOM 758 O O . SER A 1 99 ? 6.865 2.753 -24.281 1.00 89.06 99 SER A O 1
ATOM 760 N N . THR A 1 100 ? 5.665 1.025 -25.017 1.00 85.50 100 THR A N 1
ATOM 761 C CA . THR A 1 100 ? 5.005 1.791 -26.086 1.00 85.50 100 THR A CA 1
ATOM 762 C C . THR A 1 100 ? 3.748 2.512 -25.606 1.00 85.50 100 THR A C 1
ATOM 764 O O . THR A 1 100 ? 3.272 3.418 -26.282 1.00 85.50 100 THR A O 1
ATOM 767 N N . TYR A 1 101 ? 3.216 2.137 -24.441 1.00 78.69 101 TYR A N 1
ATOM 768 C CA . TYR A 1 101 ? 1.957 2.659 -23.908 1.00 78.69 101 TYR A CA 1
ATOM 769 C C . TYR A 1 101 ? 2.124 3.851 -22.956 1.00 78.69 101 TYR A C 1
ATOM 771 O O . TYR A 1 101 ? 1.144 4.536 -22.677 1.00 78.69 101 TYR A O 1
ATOM 779 N N . SER A 1 102 ? 3.327 4.099 -22.429 1.00 59.28 102 SER A N 1
ATOM 780 C CA . SER A 1 102 ? 3.537 5.082 -21.353 1.00 59.28 102 SER A CA 1
ATOM 781 C C . SER A 1 102 ? 3.857 6.499 -21.850 1.00 59.28 102 SER A C 1
ATOM 783 O O . SER A 1 102 ? 3.931 7.440 -21.065 1.00 59.28 102 SER A O 1
ATOM 785 N N . LYS A 1 103 ? 3.996 6.708 -23.166 1.00 54.22 103 LYS A N 1
ATOM 786 C CA . LYS A 1 103 ? 4.302 8.030 -23.734 1.00 54.22 103 LYS A CA 1
ATOM 787 C C . LYS A 1 103 ? 3.196 8.468 -24.700 1.00 54.22 103 LYS A C 1
ATOM 789 O O . LYS A 1 103 ? 3.203 8.012 -25.843 1.00 54.22 103 LYS A O 1
ATOM 794 N N . PRO A 1 104 ? 2.276 9.379 -24.319 1.00 41.50 104 PRO A N 1
ATOM 795 C CA . PRO A 1 104 ? 1.656 10.221 -25.329 1.00 41.50 104 PRO A CA 1
ATOM 796 C C . PRO A 1 104 ? 2.785 11.031 -25.972 1.00 41.50 104 PRO A C 1
ATOM 798 O O . PRO A 1 104 ? 3.478 11.802 -25.305 1.00 41.50 104 PRO A O 1
ATOM 801 N N . SER A 1 105 ? 3.030 10.814 -27.262 1.00 39.56 105 SER A N 1
ATOM 802 C CA . SER A 1 105 ? 3.898 11.697 -28.026 1.00 39.56 105 SER A CA 1
ATOM 803 C C . SER A 1 105 ? 3.308 13.103 -27.949 1.00 39.56 105 SER A C 1
ATOM 805 O O . SER A 1 105 ? 2.214 13.340 -28.461 1.00 39.56 105 SER A O 1
ATOM 807 N N . ASN A 1 106 ? 4.028 14.048 -27.348 1.00 41.94 106 ASN A N 1
ATOM 808 C CA . ASN A 1 106 ? 3.814 15.466 -27.619 1.00 41.94 106 ASN A CA 1
ATOM 809 C C . ASN A 1 106 ? 4.206 15.732 -29.083 1.00 41.94 106 ASN A C 1
ATOM 811 O O . ASN A 1 106 ? 5.285 16.234 -29.379 1.00 41.94 106 ASN A O 1
ATOM 815 N N . SER A 1 107 ? 3.332 15.350 -30.007 1.00 42.72 107 SER A N 1
ATOM 816 C CA . SER A 1 107 ? 3.319 15.801 -31.390 1.00 42.72 107 SER A CA 1
ATOM 817 C C . SER A 1 107 ? 1.874 16.137 -31.733 1.00 42.72 107 SER A C 1
ATOM 819 O O . SER A 1 107 ? 1.028 15.260 -31.883 1.00 42.72 107 SER A O 1
ATOM 821 N N . SER A 1 108 ? 1.622 17.438 -31.774 1.00 44.31 108 SER A N 1
ATOM 822 C CA . SER A 1 108 ? 0.423 18.127 -32.237 1.00 44.31 108 SER A CA 1
ATOM 823 C C . SER A 1 108 ? -0.417 17.373 -33.276 1.00 44.31 108 SER A C 1
ATOM 825 O O . SER A 1 108 ? -0.019 17.243 -34.430 1.00 44.31 108 SER A O 1
ATOM 827 N N . SER A 1 109 ? -1.633 17.002 -32.898 1.00 35.50 109 SER A N 1
ATOM 828 C CA . SER A 1 109 ? -2.844 17.375 -33.637 1.00 35.50 109 SER A CA 1
ATOM 829 C C . SER A 1 109 ? -4.038 17.243 -32.697 1.00 35.50 109 SER A C 1
ATOM 831 O O . SER A 1 109 ? -4.227 16.242 -32.013 1.00 35.50 109 SER A O 1
ATOM 833 N N . VAL A 1 110 ? -4.775 18.342 -32.596 1.00 47.91 110 VAL A N 1
ATOM 834 C CA . VAL A 1 110 ? -6.063 18.426 -31.925 1.00 47.91 110 VAL A CA 1
ATOM 835 C C . VAL A 1 110 ? -7.040 17.629 -32.781 1.00 47.91 110 VAL A C 1
ATOM 837 O O . VAL A 1 110 ? -7.404 18.088 -33.857 1.00 47.91 110 VAL A O 1
ATOM 840 N N . GLU A 1 111 ? -7.457 16.454 -32.322 1.00 38.34 111 GLU A N 1
ATOM 841 C CA . GLU A 1 111 ? -8.730 15.876 -32.745 1.00 38.34 111 GLU A CA 1
ATOM 842 C C . GLU A 1 111 ? -9.593 15.661 -31.510 1.00 38.34 111 GLU A C 1
ATOM 844 O O . GLU A 1 111 ? -9.406 14.771 -30.678 1.00 38.34 111 GLU A O 1
ATOM 849 N N . GLU A 1 112 ? -10.520 16.597 -31.383 1.00 45.41 112 GLU A N 1
ATOM 850 C CA . GLU A 1 112 ? -11.593 16.649 -30.418 1.00 45.41 112 GLU A CA 1
ATOM 851 C C . GLU A 1 112 ? -12.551 15.488 -30.714 1.00 45.41 112 GLU A C 1
ATOM 853 O O . GLU A 1 112 ? -13.493 15.610 -31.491 1.00 45.41 112 GLU A O 1
ATOM 858 N N . ASN A 1 113 ? -12.309 14.320 -30.115 1.00 40.69 113 ASN A N 1
ATOM 859 C CA . ASN A 1 113 ? -13.301 13.250 -30.121 1.00 40.69 113 ASN A CA 1
ATOM 860 C C . ASN A 1 113 ? -14.434 13.626 -29.163 1.00 40.69 113 ASN A C 1
ATOM 862 O O . ASN A 1 113 ? -14.454 13.241 -27.992 1.00 40.69 113 ASN A O 1
ATOM 866 N N . SER A 1 114 ? -15.384 14.401 -29.689 1.00 45.34 114 SER A N 1
ATOM 867 C CA . SER A 1 114 ? -16.655 14.742 -29.064 1.00 45.34 114 SER A CA 1
ATOM 868 C C . SER A 1 114 ? -17.443 13.461 -28.768 1.00 45.34 114 SER A C 1
ATOM 870 O O . SER A 1 114 ? -18.168 12.936 -29.611 1.00 45.34 114 SER A O 1
ATOM 872 N N . HIS A 1 115 ? -17.304 12.917 -27.561 1.00 49.56 115 HIS A N 1
ATOM 873 C CA . HIS A 1 115 ? -18.264 11.940 -27.055 1.00 49.56 115 HIS A CA 1
ATOM 874 C C . H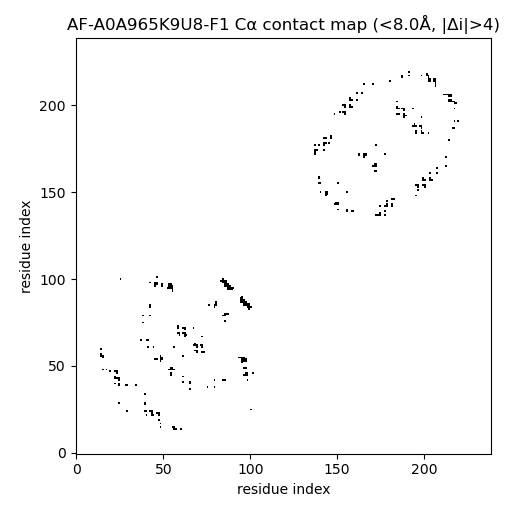IS A 1 115 ? -19.543 12.679 -26.637 1.00 49.56 115 HIS A C 1
ATOM 876 O O . HIS A 1 115 ? -19.450 13.716 -25.974 1.00 49.56 115 HIS A O 1
ATOM 882 N N . PRO A 1 116 ? -20.741 12.184 -27.005 1.00 46.38 116 PRO A N 1
ATOM 883 C CA . PRO A 1 116 ? -21.985 12.820 -26.599 1.00 46.38 116 PRO A CA 1
ATOM 884 C C . PRO A 1 116 ? -22.084 12.837 -25.067 1.00 46.38 116 PRO A C 1
ATOM 886 O O . PRO A 1 116 ? -21.661 11.877 -24.410 1.00 46.38 116 PRO A O 1
ATOM 889 N N . PRO A 1 117 ? -22.642 13.911 -24.479 1.00 41.69 117 PRO A N 1
ATOM 890 C CA . PRO A 1 117 ? -22.699 14.066 -23.038 1.00 41.69 117 PRO A CA 1
ATOM 891 C C . PRO A 1 117 ? -23.464 12.894 -22.429 1.00 41.69 117 PRO A C 1
ATOM 893 O O . PRO A 1 117 ? -24.606 12.595 -22.794 1.00 41.69 117 PRO A O 1
ATOM 896 N N . ARG A 1 118 ? -22.807 12.216 -21.487 1.00 43.84 118 ARG A N 1
ATOM 897 C CA . ARG A 1 118 ? -23.409 11.190 -20.641 1.00 43.84 118 ARG A CA 1
ATOM 898 C C . ARG A 1 118 ? -24.630 11.813 -19.969 1.00 43.84 118 ARG A C 1
ATOM 900 O O . ARG A 1 118 ? -24.476 12.706 -19.144 1.00 43.84 118 ARG A O 1
ATOM 907 N N . LYS A 1 119 ? -25.837 11.364 -20.331 1.00 48.62 119 LYS A N 1
ATOM 908 C CA . LYS A 1 119 ? -27.064 11.776 -19.641 1.00 48.62 119 LYS A CA 1
ATOM 909 C C . LYS A 1 119 ? -26.919 11.411 -18.167 1.00 48.62 119 LYS A C 1
ATOM 911 O O . LYS A 1 119 ? -26.850 10.233 -17.818 1.00 48.62 119 LYS A O 1
ATOM 916 N N . GLU A 1 120 ? -26.812 12.436 -17.331 1.00 42.94 120 GLU A N 1
ATOM 917 C CA . GLU A 1 120 ? -26.773 12.308 -15.884 1.00 42.94 120 GLU A CA 1
ATOM 918 C C . GLU A 1 120 ? -28.087 11.694 -15.400 1.00 42.94 120 GLU A C 1
ATOM 920 O O . GLU A 1 120 ? -29.136 12.336 -15.399 1.00 42.94 120 GLU A O 1
ATOM 925 N N . THR A 1 121 ? -28.046 10.443 -14.953 1.00 44.72 121 THR A N 1
ATOM 926 C CA . THR A 1 121 ? -29.058 9.948 -14.023 1.00 44.72 121 THR A CA 1
ATOM 927 C C . THR A 1 121 ? -28.637 10.320 -12.610 1.00 44.72 121 THR A C 1
ATOM 929 O O . THR A 1 121 ? -27.803 9.657 -12.003 1.00 44.72 121 THR A O 1
ATOM 932 N N . ALA A 1 122 ? -29.253 11.411 -12.153 1.00 42.91 122 ALA A N 1
ATOM 933 C CA . ALA A 1 122 ? -29.609 11.763 -10.783 1.00 42.91 122 ALA A CA 1
ATOM 934 C C . ALA A 1 122 ? -28.496 11.789 -9.714 1.00 42.91 122 ALA A C 1
ATOM 936 O O . ALA A 1 122 ? -28.139 10.785 -9.108 1.00 42.91 122 ALA A O 1
ATOM 937 N N . ALA A 1 123 ? -28.092 13.029 -9.416 1.00 47.91 123 ALA A N 1
ATOM 938 C CA . ALA A 1 123 ? -27.860 13.586 -8.084 1.00 47.91 123 ALA A CA 1
ATOM 939 C C . ALA A 1 123 ? -26.993 12.773 -7.109 1.00 47.91 123 ALA A C 1
ATOM 941 O O . ALA A 1 123 ? -27.502 11.979 -6.328 1.00 47.91 123 ALA A O 1
ATOM 942 N N . ASN A 1 124 ? -25.708 13.132 -7.032 1.00 47.19 124 ASN A N 1
ATOM 943 C CA . ASN A 1 124 ? -25.084 13.508 -5.760 1.00 47.19 124 ASN A CA 1
ATOM 944 C C . ASN A 1 124 ? -23.867 14.410 -6.025 1.00 47.19 124 ASN A C 1
ATOM 946 O O . ASN A 1 124 ? -22.844 13.976 -6.542 1.00 47.19 124 ASN A O 1
ATOM 950 N N . ARG A 1 125 ? -24.043 15.691 -5.683 1.00 45.19 125 ARG A N 1
ATOM 951 C CA . ARG A 1 125 ? -23.070 16.796 -5.665 1.00 45.19 125 ARG A CA 1
ATOM 952 C C . ARG A 1 125 ? -21.605 16.358 -5.485 1.00 45.19 125 ARG A C 1
ATOM 954 O O . ARG A 1 125 ? -21.199 16.006 -4.379 1.00 45.19 125 ARG A O 1
ATOM 961 N N . VAL A 1 126 ? -20.788 16.571 -6.517 1.00 40.53 126 VAL A N 1
ATOM 962 C CA . VAL A 1 126 ? -19.385 16.958 -6.324 1.00 40.53 126 VAL A CA 1
ATOM 963 C C . VAL A 1 126 ? -19.410 18.439 -5.960 1.00 40.53 126 VAL A C 1
ATOM 965 O O . VAL A 1 126 ? -19.546 19.304 -6.815 1.00 40.53 126 VAL A O 1
ATOM 968 N N . VAL A 1 127 ? -19.384 18.738 -4.662 1.00 41.34 127 VAL A N 1
ATOM 969 C CA . VAL A 1 127 ? -18.839 20.024 -4.222 1.00 41.34 127 VAL A CA 1
ATOM 970 C C . VAL A 1 127 ? -17.345 19.799 -4.131 1.00 41.34 127 VAL A C 1
ATOM 972 O O . VAL A 1 127 ? -16.903 18.985 -3.317 1.00 41.34 127 VAL A O 1
ATOM 975 N N . ASP A 1 128 ? -16.592 20.515 -4.959 1.00 47.69 128 ASP A N 1
ATOM 976 C CA . ASP A 1 128 ? -15.153 20.663 -4.816 1.00 47.69 128 ASP A CA 1
ATOM 977 C C . ASP A 1 128 ? -14.816 21.009 -3.364 1.00 47.69 128 ASP A C 1
ATOM 979 O O . ASP A 1 128 ? -15.047 22.113 -2.868 1.00 47.69 128 ASP A O 1
ATOM 983 N N . LYS A 1 129 ? -14.270 20.026 -2.651 1.00 37.41 129 LYS A N 1
ATOM 984 C CA . LYS A 1 129 ? -13.500 20.255 -1.435 1.00 37.41 129 LYS A CA 1
ATOM 985 C C . LYS A 1 129 ? -12.105 19.716 -1.668 1.00 37.41 129 LYS A C 1
ATOM 987 O O . LYS A 1 129 ? -11.687 18.732 -1.067 1.00 37.41 129 LYS A O 1
ATOM 992 N N . VAL A 1 130 ? -11.358 20.439 -2.495 1.00 46.19 130 VAL A N 1
ATOM 993 C CA . VAL A 1 130 ? -9.938 20.624 -2.216 1.00 46.19 130 VAL A CA 1
ATOM 994 C C . VAL A 1 130 ? -9.870 21.407 -0.901 1.00 46.19 130 VAL A C 1
ATOM 996 O O . VAL A 1 130 ? -9.993 22.626 -0.860 1.00 46.19 130 VAL A O 1
ATOM 999 N N . LYS A 1 131 ? -9.787 20.679 0.212 1.00 37.34 131 LYS A N 1
ATOM 1000 C CA . LYS A 1 131 ? -9.205 21.183 1.453 1.00 37.34 131 LYS A CA 1
ATOM 1001 C C . LYS A 1 131 ? -8.139 20.186 1.852 1.00 37.34 131 LYS A C 1
ATOM 1003 O O . LYS A 1 131 ? -8.440 19.019 2.096 1.00 37.34 131 LYS A O 1
ATOM 1008 N N . ASP A 1 132 ? -6.906 20.667 1.877 1.00 44.59 132 ASP A N 1
ATOM 1009 C CA . ASP A 1 132 ? -5.730 19.972 2.373 1.00 44.59 132 ASP A CA 1
ATOM 1010 C C . ASP A 1 132 ? -6.033 19.247 3.687 1.00 44.59 132 ASP A C 1
ATOM 1012 O O . ASP A 1 132 ? -6.138 19.850 4.753 1.00 44.59 132 ASP A O 1
ATOM 1016 N N . ASN A 1 133 ? -6.173 17.923 3.627 1.00 48.62 133 ASN A N 1
ATOM 1017 C CA . ASN A 1 133 ? -6.492 17.104 4.798 1.00 48.62 133 ASN A CA 1
ATOM 1018 C C . ASN A 1 133 ? -5.231 16.706 5.589 1.00 48.62 133 ASN A C 1
ATOM 1020 O O . ASN A 1 133 ? -5.259 15.786 6.404 1.00 48.62 133 ASN A O 1
ATOM 1024 N N . LYS A 1 134 ? -4.100 17.380 5.337 1.00 46.84 134 LYS A N 1
ATOM 1025 C CA . LYS A 1 134 ? -2.781 17.033 5.884 1.00 46.84 134 LYS A CA 1
ATOM 1026 C C . LYS A 1 134 ? -2.616 17.318 7.379 1.00 46.84 134 LYS A C 1
ATOM 1028 O O . LYS A 1 134 ? -1.559 17.002 7.907 1.00 46.84 134 LYS A O 1
ATOM 1033 N N . ASN A 1 135 ? -3.613 17.886 8.066 1.00 51.38 135 ASN A N 1
ATOM 1034 C CA . ASN A 1 135 ? -3.438 18.260 9.471 1.00 51.38 135 ASN A CA 1
ATOM 1035 C C . ASN A 1 135 ? -4.715 18.244 10.328 1.00 51.38 135 ASN A C 1
ATOM 1037 O O . ASN A 1 135 ? -4.856 19.064 11.234 1.00 51.38 135 ASN A O 1
ATOM 1041 N N . LYS A 1 136 ? -5.671 17.339 10.070 1.00 61.38 136 LYS A N 1
ATOM 1042 C CA . LYS A 1 136 ? -6.759 17.140 11.041 1.00 61.38 136 LYS A CA 1
ATOM 1043 C C . LYS A 1 136 ? -6.241 16.257 12.175 1.00 61.38 136 LYS A C 1
ATOM 1045 O O . LYS A 1 136 ? -6.163 15.038 12.026 1.00 61.38 136 LYS A O 1
ATOM 1050 N N . SER A 1 137 ? -5.839 16.890 13.276 1.00 71.44 137 SER A N 1
ATOM 1051 C CA . SER A 1 137 ? -5.514 16.196 14.518 1.00 71.44 137 SER A CA 1
ATOM 1052 C C . SER A 1 137 ? -6.720 15.380 14.980 1.00 71.44 137 SER A C 1
ATOM 1054 O O . SER A 1 137 ? -7.873 15.797 14.858 1.00 71.44 137 SER A O 1
ATOM 1056 N N . VAL A 1 138 ? -6.446 14.170 15.455 1.00 82.88 138 VAL A N 1
ATOM 1057 C CA . VAL A 1 138 ? -7.460 13.288 16.031 1.00 82.88 138 VAL A CA 1
ATOM 1058 C C . VAL A 1 138 ? -7.899 13.873 17.377 1.00 82.88 138 VAL A C 1
ATOM 1060 O O . VAL A 1 138 ? -7.059 14.339 18.145 1.00 82.88 138 VAL A O 1
ATOM 1063 N N . CYS A 1 139 ? -9.198 13.846 17.667 1.00 85.88 139 CYS A N 1
ATOM 1064 C CA . CYS A 1 139 ? -9.786 14.389 18.886 1.00 85.88 139 CYS A CA 1
ATOM 1065 C C . CYS A 1 139 ? -10.341 13.261 19.770 1.00 85.88 139 CYS A C 1
ATOM 1067 O O . CYS A 1 139 ? -11.323 12.604 19.411 1.00 85.88 139 CYS A O 1
ATOM 1069 N N . VAL A 1 140 ? -9.707 13.036 20.928 1.00 86.25 140 VAL A N 1
ATOM 1070 C CA . VAL A 1 140 ? -10.096 11.976 21.881 1.00 86.25 140 VAL A CA 1
ATOM 1071 C C . VAL A 1 140 ? -11.423 12.280 22.561 1.00 86.25 140 VAL A C 1
ATOM 1073 O O . VAL A 1 140 ? -12.280 11.403 22.644 1.00 86.25 140 VAL A O 1
ATOM 1076 N N . SER A 1 141 ? -11.636 13.528 22.973 1.00 85.25 141 SER A N 1
ATOM 1077 C CA . SER A 1 141 ? -12.889 13.941 23.608 1.00 85.25 141 SER A CA 1
ATOM 1078 C C . SER A 1 141 ? -14.087 13.783 22.669 1.00 85.25 141 SER A C 1
ATOM 1080 O O . SER A 1 141 ? -15.125 13.285 23.090 1.00 85.25 141 SER A O 1
ATOM 1082 N N . GLU A 1 142 ? -13.934 14.109 21.380 1.00 87.31 142 GLU A N 1
ATOM 1083 C CA . GLU A 1 142 ? -14.972 13.878 20.364 1.00 87.31 142 GLU A CA 1
ATOM 1084 C C . GLU A 1 142 ? -15.320 12.385 20.241 1.00 87.31 142 GLU A C 1
ATOM 1086 O O . GLU A 1 142 ? -16.498 12.026 20.188 1.00 87.31 142 GLU A O 1
ATOM 1091 N N . ALA A 1 143 ? -14.311 11.507 20.261 1.00 86.88 143 ALA A N 1
ATOM 1092 C CA . ALA A 1 143 ? -14.527 10.065 20.195 1.00 86.88 143 ALA A CA 1
ATOM 1093 C C . ALA A 1 143 ? -15.254 9.529 21.442 1.00 86.88 143 ALA A C 1
ATOM 1095 O O . ALA A 1 143 ? -16.168 8.719 21.307 1.00 86.88 143 ALA A O 1
ATOM 1096 N N . PHE A 1 144 ? -14.910 10.000 22.644 1.00 89.44 144 PHE A N 1
ATOM 1097 C CA . PHE A 1 144 ? -15.595 9.594 23.879 1.00 89.44 144 PHE A CA 1
ATOM 1098 C C . PHE A 1 144 ? -17.051 10.071 23.912 1.00 89.44 144 PHE A C 1
ATOM 1100 O O . PHE A 1 144 ? -17.950 9.272 24.189 1.00 89.44 144 PHE A O 1
ATOM 1107 N N . CYS A 1 145 ? -17.303 11.330 23.537 1.00 86.81 145 CYS A N 1
ATOM 1108 C CA . CYS A 1 145 ? -18.654 11.888 23.455 1.00 86.81 145 CYS A CA 1
ATOM 1109 C C . CYS A 1 145 ? -19.555 11.085 22.510 1.00 86.81 145 CYS A C 1
ATOM 1111 O O . CYS A 1 145 ? -20.721 10.854 22.820 1.00 86.81 145 CYS A O 1
ATOM 1113 N N . LYS A 1 146 ? -19.017 10.613 21.378 1.00 88.88 146 LYS A N 1
ATOM 1114 C CA . LYS A 1 146 ? -19.780 9.843 20.387 1.00 88.88 146 LYS A CA 1
ATOM 1115 C C . LYS A 1 146 ? -20.342 8.531 20.936 1.00 88.88 146 LYS A C 1
ATOM 1117 O O . LYS A 1 146 ? -21.439 8.134 20.551 1.00 88.88 146 LYS A O 1
ATOM 1122 N N . PHE A 1 147 ? -19.608 7.867 21.825 1.00 87.56 147 PHE A N 1
ATOM 1123 C CA . PHE A 1 147 ? -20.026 6.596 22.423 1.00 87.56 147 PHE A CA 1
ATOM 1124 C C . PHE A 1 147 ? -20.574 6.749 23.843 1.00 87.56 147 PHE A C 1
ATOM 1126 O O . PHE A 1 147 ? -20.761 5.739 24.532 1.00 87.56 147 PHE A O 1
ATOM 1133 N N . PHE A 1 148 ? -20.869 7.989 24.258 1.00 85.31 148 PHE A N 1
ATOM 1134 C CA . PHE A 1 148 ? -21.375 8.330 25.588 1.00 85.31 148 PHE A CA 1
ATOM 1135 C C . PHE A 1 148 ? -20.498 7.748 26.704 1.00 85.31 148 PHE A C 1
ATOM 1137 O O . PHE A 1 148 ? -20.994 7.213 27.692 1.00 85.31 148 PHE A O 1
ATOM 1144 N N . VAL A 1 149 ? -19.180 7.794 26.503 1.00 82.19 149 VAL A N 1
ATOM 1145 C CA . VAL A 1 149 ? -18.197 7.361 27.495 1.00 82.19 149 VAL A CA 1
ATOM 1146 C C . VAL A 1 149 ? -17.859 8.552 28.379 1.00 82.19 149 VAL A C 1
ATOM 1148 O O . VAL A 1 149 ? -17.529 9.626 27.873 1.00 82.19 149 VAL A O 1
ATOM 1151 N N . GLU A 1 150 ? -17.917 8.361 29.696 1.00 79.88 150 GLU A N 1
ATOM 1152 C CA . GLU A 1 150 ? -17.466 9.382 30.638 1.00 79.88 150 GLU A CA 1
ATOM 1153 C C . GLU A 1 150 ? -15.977 9.670 30.432 1.00 79.88 150 GLU A C 1
ATOM 1155 O O . GLU A 1 150 ? -15.118 8.785 30.512 1.00 79.88 150 GLU A O 1
ATOM 1160 N N . VAL A 1 151 ? -15.673 10.934 30.140 1.00 77.69 151 VAL A N 1
ATOM 1161 C CA . VAL A 1 151 ? -14.303 11.393 29.934 1.00 77.69 151 VAL A CA 1
ATOM 1162 C C . VAL A 1 151 ? -13.598 11.388 31.283 1.00 77.69 151 VAL A C 1
ATOM 1164 O O . VAL A 1 151 ? -13.927 12.165 32.173 1.00 77.69 151 VAL A O 1
ATOM 1167 N N . THR A 1 152 ? -12.608 10.515 31.424 1.00 85.44 152 THR A N 1
ATOM 1168 C CA . THR A 1 152 ? -11.697 10.515 32.571 1.00 85.44 152 THR A CA 1
ATOM 1169 C C . THR A 1 152 ? -10.289 10.844 32.099 1.00 85.44 152 THR A C 1
ATOM 1171 O O . THR A 1 152 ? -9.888 10.453 30.995 1.00 85.44 152 THR A O 1
ATOM 1174 N N . ASP A 1 153 ? -9.514 11.525 32.942 1.00 82.88 153 ASP A N 1
ATOM 1175 C CA . ASP A 1 153 ? -8.137 11.913 32.610 1.00 82.88 153 ASP A CA 1
ATOM 1176 C C . ASP A 1 153 ? -7.276 10.689 32.276 1.00 82.88 153 ASP A C 1
ATOM 1178 O O . ASP A 1 153 ? -6.554 10.684 31.284 1.00 82.88 153 ASP A O 1
ATOM 1182 N N . LYS A 1 154 ? -7.445 9.598 33.037 1.00 87.69 154 LYS A N 1
ATOM 1183 C CA . LYS A 1 154 ? -6.700 8.342 32.852 1.00 87.69 154 LYS A CA 1
ATOM 1184 C C . LYS A 1 154 ? -6.986 7.667 31.511 1.00 87.69 154 LYS A C 1
ATOM 1186 O O . LYS A 1 154 ? -6.058 7.239 30.833 1.00 87.69 154 LYS A O 1
ATOM 1191 N N . ALA A 1 155 ? -8.257 7.564 31.112 1.00 86.88 155 ALA A N 1
ATOM 1192 C CA . ALA A 1 155 ? -8.591 6.981 29.813 1.00 86.88 155 ALA A CA 1
ATOM 1193 C C . ALA A 1 155 ? -8.106 7.876 28.667 1.00 86.88 155 ALA A C 1
ATOM 1195 O O . ALA A 1 155 ? -7.581 7.380 27.671 1.00 86.88 155 ALA A O 1
ATOM 1196 N N . THR A 1 156 ? -8.240 9.194 28.826 1.00 89.06 156 THR A N 1
ATOM 1197 C CA . THR A 1 156 ? -7.746 10.170 27.848 1.00 89.06 156 THR A CA 1
ATOM 1198 C C . THR A 1 156 ? -6.238 10.020 27.653 1.00 89.06 156 THR A C 1
ATOM 1200 O O . THR A 1 156 ? -5.775 9.928 26.518 1.00 89.06 156 THR A O 1
ATOM 1203 N N . GLU A 1 157 ? -5.481 9.908 28.746 1.00 90.50 157 GLU A N 1
ATOM 1204 C CA . GLU A 1 157 ? -4.035 9.684 28.732 1.00 90.50 157 GLU A CA 1
ATOM 1205 C C . GLU A 1 157 ? -3.657 8.397 27.987 1.00 90.50 157 GLU A C 1
ATOM 1207 O O . GLU A 1 157 ? -2.815 8.446 27.089 1.00 90.50 157 GLU A O 1
ATOM 1212 N N . SER A 1 158 ? -4.320 7.267 28.268 1.00 91.81 158 SER A N 1
ATOM 1213 C CA . SER A 1 158 ? -4.065 6.006 27.555 1.00 91.81 158 SER A CA 1
ATOM 1214 C C . SER A 1 158 ? -4.243 6.161 26.041 1.00 91.81 158 SER A C 1
ATOM 1216 O O . SER A 1 158 ? -3.349 5.812 25.268 1.00 91.81 158 SER A O 1
ATOM 1218 N N . PHE A 1 159 ? -5.355 6.741 25.584 1.00 92.81 159 PHE A N 1
ATOM 1219 C CA . PHE A 1 159 ? -5.581 6.940 24.149 1.00 92.81 159 PHE A CA 1
ATOM 1220 C C . PHE A 1 159 ? -4.605 7.949 23.524 1.00 92.81 159 PHE A C 1
ATOM 1222 O O . PHE A 1 159 ? -4.172 7.741 22.390 1.00 92.81 159 PHE A O 1
ATOM 1229 N N . CYS A 1 160 ? -4.203 8.997 24.246 1.00 91.94 160 CYS A N 1
ATOM 1230 C CA . CYS A 1 160 ? -3.163 9.923 23.795 1.00 91.94 160 CYS A CA 1
ATOM 1231 C C . CYS A 1 160 ? -1.816 9.212 23.595 1.00 91.94 160 CYS A C 1
ATOM 1233 O O . CYS A 1 160 ? -1.203 9.370 22.539 1.00 91.94 160 CYS A O 1
ATOM 1235 N N . LEU A 1 161 ? -1.391 8.371 24.545 1.00 92.75 161 LEU A N 1
ATOM 1236 C CA . LEU A 1 161 ? -0.179 7.554 24.410 1.00 92.75 161 LEU A CA 1
ATOM 1237 C C . LEU A 1 161 ? -0.258 6.627 23.194 1.00 92.75 161 LEU A C 1
ATOM 1239 O O . LEU A 1 161 ? 0.708 6.494 22.444 1.00 92.75 161 LEU A O 1
ATOM 1243 N N . PHE A 1 162 ? -1.427 6.037 22.941 1.00 93.69 162 PHE A N 1
ATOM 1244 C CA . PHE A 1 162 ? -1.635 5.210 21.758 1.00 93.69 162 PHE A CA 1
ATOM 1245 C C . PHE A 1 162 ? -1.520 6.009 20.455 1.00 93.69 162 PHE A C 1
ATOM 1247 O O . PHE A 1 162 ? -0.910 5.542 19.495 1.00 93.69 162 PHE A O 1
ATOM 1254 N N . ILE A 1 163 ? -2.070 7.225 20.405 1.00 92.25 163 ILE A N 1
ATOM 1255 C CA . ILE A 1 163 ? -1.953 8.109 19.238 1.00 92.25 163 ILE A CA 1
ATOM 1256 C C . ILE A 1 163 ? -0.484 8.458 18.973 1.00 92.25 163 ILE A C 1
ATOM 1258 O O . ILE A 1 163 ? -0.052 8.372 17.822 1.00 92.25 163 ILE A O 1
ATOM 1262 N N . VAL A 1 164 ? 0.283 8.793 20.015 1.00 91.25 164 VAL A N 1
ATOM 1263 C CA . VAL A 1 164 ? 1.727 9.070 19.909 1.00 91.25 164 VAL A CA 1
ATOM 1264 C C . VAL A 1 164 ? 2.469 7.842 19.383 1.00 91.25 164 VAL A C 1
ATOM 1266 O O . VAL A 1 164 ? 3.152 7.932 18.366 1.00 91.25 164 VAL A O 1
ATOM 1269 N N . HIS A 1 165 ? 2.238 6.667 19.971 1.00 92.81 165 HIS A N 1
ATOM 1270 C CA . HIS A 1 165 ? 2.832 5.413 19.505 1.00 92.81 165 HIS A CA 1
ATOM 1271 C C . HIS A 1 165 ? 2.544 5.148 18.013 1.00 92.81 165 HIS A C 1
ATOM 1273 O O . HIS A 1 165 ? 3.433 4.795 17.236 1.00 92.81 165 HIS A O 1
ATOM 1279 N N . ARG A 1 166 ? 1.301 5.381 17.569 1.00 92.62 166 ARG A N 1
ATOM 1280 C CA . ARG A 1 166 ? 0.885 5.236 16.163 1.00 92.62 166 ARG A CA 1
ATOM 1281 C C . ARG A 1 166 ? 1.604 6.221 15.232 1.00 92.62 166 ARG A C 1
ATOM 1283 O O . ARG A 1 166 ? 1.850 5.882 14.071 1.00 92.62 166 ARG A O 1
ATOM 1290 N N . GLN A 1 167 ? 1.937 7.421 15.707 1.00 90.50 167 GLN A N 1
ATOM 1291 C CA . GLN A 1 167 ? 2.748 8.387 14.960 1.00 90.50 167 GLN A CA 1
ATOM 1292 C C . GLN A 1 167 ? 4.210 7.932 14.851 1.00 90.50 167 GLN A C 1
ATOM 1294 O O . GLN A 1 167 ? 4.764 7.973 13.752 1.00 90.50 167 GLN A O 1
ATOM 1299 N N . GLU A 1 168 ? 4.805 7.435 15.938 1.00 90.25 168 GLU A N 1
ATOM 1300 C CA . GLU A 1 168 ? 6.198 6.958 15.978 1.00 90.25 168 GLU A CA 1
ATOM 1301 C C . GLU A 1 168 ? 6.448 5.804 15.000 1.00 90.25 168 GLU A C 1
ATOM 1303 O O . GLU A 1 168 ? 7.420 5.815 14.244 1.00 90.25 168 GLU A O 1
ATOM 1308 N N . ILE A 1 169 ? 5.513 4.853 14.914 1.00 89.31 169 ILE A N 1
ATOM 1309 C CA . ILE A 1 169 ? 5.578 3.737 13.954 1.00 89.31 169 ILE A CA 1
ATOM 1310 C C . ILE A 1 169 ? 5.137 4.133 12.529 1.00 89.31 169 ILE A C 1
ATOM 1312 O O . ILE A 1 169 ? 4.920 3.271 11.677 1.00 89.31 169 ILE A O 1
ATOM 1316 N N . LYS A 1 170 ? 4.993 5.440 12.250 1.00 89.38 170 LYS A N 1
ATOM 1317 C CA . LYS A 1 170 ? 4.616 6.032 10.951 1.00 89.38 170 LYS A CA 1
ATOM 1318 C C . LYS A 1 170 ? 3.273 5.535 10.399 1.00 89.38 170 LYS A C 1
ATOM 1320 O O . LYS A 1 170 ? 3.082 5.431 9.186 1.00 89.38 170 LYS A O 1
ATOM 1325 N N . ARG A 1 171 ? 2.315 5.234 11.281 1.00 88.69 171 ARG A N 1
ATOM 1326 C CA . ARG A 1 171 ? 0.952 4.788 10.938 1.00 88.69 171 ARG A CA 1
ATOM 1327 C C 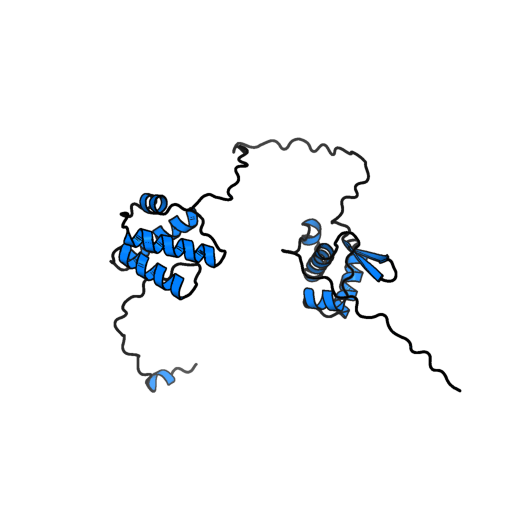. ARG A 1 171 ? -0.091 5.586 11.735 1.00 88.69 171 ARG A C 1
ATOM 1329 O O . ARG A 1 171 ? -0.807 4.988 12.548 1.00 88.69 171 ARG A O 1
ATOM 1336 N N . PRO A 1 172 ? -0.207 6.911 11.515 1.00 90.12 172 PRO A N 1
ATOM 1337 C CA . PRO A 1 172 ? -1.094 7.768 12.297 1.00 90.12 172 PRO A CA 1
ATOM 1338 C C . PRO A 1 172 ? -2.549 7.298 12.222 1.00 90.12 172 PRO A C 1
ATOM 1340 O O . PRO A 1 172 ? -2.998 6.734 11.220 1.00 90.12 172 PRO A O 1
ATOM 1343 N N . LEU A 1 173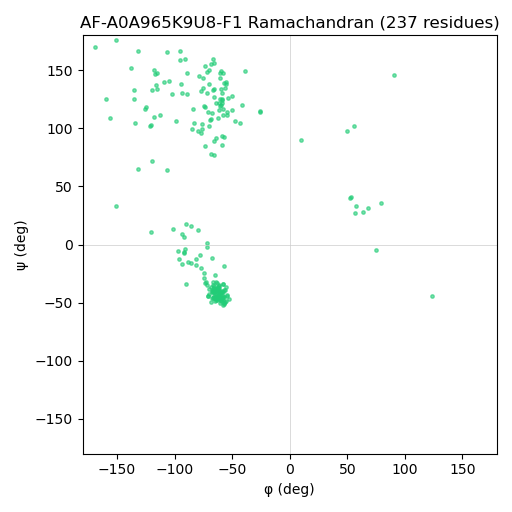 ? -3.280 7.504 13.314 1.00 89.69 173 LEU A N 1
ATOM 1344 C CA . LEU A 1 173 ? -4.684 7.129 13.415 1.00 89.69 173 LEU A CA 1
ATOM 1345 C C . LEU A 1 173 ? -5.567 8.167 12.700 1.00 89.69 173 LEU A C 1
ATOM 1347 O O . LEU A 1 173 ? -5.271 9.357 12.723 1.00 89.69 173 LEU A O 1
ATOM 1351 N N . THR A 1 174 ? -6.659 7.726 12.074 1.00 91.00 174 THR A N 1
ATOM 1352 C CA . THR A 1 174 ? -7.725 8.631 11.601 1.00 91.00 174 THR A CA 1
ATOM 1353 C C . THR A 1 174 ? -8.782 8.803 12.696 1.00 91.00 174 THR A C 1
ATOM 1355 O O . THR A 1 174 ? -8.908 7.925 13.549 1.00 91.00 174 THR A O 1
ATOM 1358 N N . GLN A 1 175 ? -9.593 9.872 12.658 1.00 91.06 175 GLN A N 1
ATOM 1359 C CA . GLN A 1 175 ? -10.683 10.068 13.636 1.00 91.06 175 GLN A CA 1
ATOM 1360 C C . GLN A 1 175 ? -11.633 8.867 13.691 1.00 91.06 175 GLN A C 1
ATOM 1362 O O . GLN A 1 175 ? -11.936 8.362 14.765 1.00 91.06 175 GLN A O 1
ATOM 1367 N N . ARG A 1 176 ? -12.024 8.338 12.526 1.00 90.88 176 ARG A N 1
ATOM 1368 C CA . ARG A 1 176 ? -12.886 7.153 12.430 1.00 90.88 176 ARG A CA 1
ATOM 1369 C C . ARG A 1 176 ? -12.251 5.907 13.057 1.00 90.88 176 ARG A C 1
ATOM 1371 O O . ARG A 1 176 ? -12.952 5.094 13.647 1.00 90.88 176 ARG A O 1
ATOM 1378 N N . ALA A 1 177 ? -10.937 5.740 12.914 1.00 91.81 177 ALA A N 1
ATOM 1379 C CA . ALA A 1 177 ? -10.226 4.629 13.538 1.00 91.81 177 ALA A CA 1
ATOM 1380 C C . ALA A 1 177 ? -10.114 4.807 15.061 1.00 91.81 177 ALA A C 1
ATOM 1382 O O . ALA A 1 177 ? -10.209 3.822 15.785 1.00 91.81 177 ALA A O 1
ATOM 1383 N N . LEU A 1 178 ? -9.966 6.044 15.553 1.00 92.75 178 LEU A N 1
ATOM 1384 C CA . LEU A 1 178 ? -10.030 6.310 16.990 1.00 92.75 178 LEU 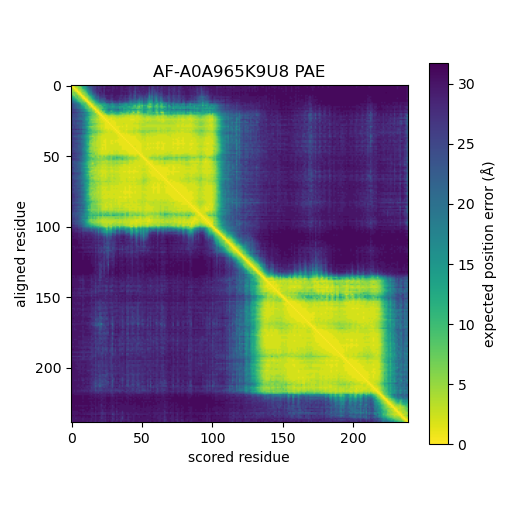A CA 1
ATOM 1385 C C . LEU A 1 178 ? -11.409 5.968 17.555 1.00 92.75 178 LEU A C 1
ATOM 1387 O O . LEU A 1 178 ? -11.497 5.272 18.557 1.00 92.75 178 LEU A O 1
ATOM 1391 N N . GLU A 1 179 ? -12.469 6.423 16.894 1.00 93.38 179 GLU A N 1
ATOM 1392 C CA . GLU A 1 179 ? -13.849 6.119 17.273 1.00 93.38 179 GLU A CA 1
ATOM 1393 C C . GLU A 1 179 ? -14.093 4.606 17.356 1.00 93.38 179 GLU A C 1
ATOM 1395 O O . GLU A 1 179 ? -14.568 4.124 18.379 1.00 93.38 179 GLU A O 1
ATOM 1400 N N . GLY A 1 180 ? -13.688 3.843 16.336 1.00 93.50 180 GLY A N 1
ATOM 1401 C CA . GLY A 1 180 ? -13.806 2.382 16.367 1.00 93.50 180 GLY A CA 1
ATOM 1402 C C . GLY A 1 180 ? -13.005 1.735 17.503 1.00 93.50 180 GLY A C 1
ATOM 1403 O O . GLY A 1 180 ? -13.457 0.772 18.109 1.00 93.50 180 GLY A O 1
ATOM 1404 N N . ASN A 1 181 ? -11.840 2.286 17.852 1.00 94.25 181 ASN A N 1
ATOM 1405 C CA . ASN A 1 181 ? -11.072 1.801 18.999 1.00 94.25 181 ASN A CA 1
ATOM 1406 C C . ASN A 1 181 ? -11.792 2.066 20.331 1.00 94.25 181 ASN A C 1
ATOM 1408 O O . ASN A 1 181 ? -11.784 1.199 21.198 1.00 94.25 181 ASN A O 1
ATOM 1412 N N . VAL A 1 182 ? -12.432 3.228 20.496 1.00 94.25 182 VAL A N 1
ATOM 1413 C CA . VAL A 1 182 ? -13.247 3.538 21.686 1.00 94.25 182 VAL A CA 1
ATOM 1414 C C . VAL A 1 182 ? -14.427 2.574 21.800 1.00 94.25 182 VAL A C 1
ATOM 1416 O O . VAL A 1 182 ? -14.683 2.049 22.882 1.00 94.25 182 VAL A O 1
ATOM 1419 N N . GLU A 1 183 ? -15.101 2.289 20.687 1.00 94.38 183 GLU A N 1
ATOM 1420 C CA . GLU A 1 183 ? -16.193 1.315 20.626 1.00 94.38 183 GLU A CA 1
ATOM 1421 C C . GLU A 1 183 ? -15.737 -0.093 21.039 1.00 94.38 183 GLU A C 1
ATOM 1423 O O . GLU A 1 183 ? -16.389 -0.735 21.859 1.00 94.38 183 GLU A O 1
ATOM 1428 N N . ILE A 1 184 ? -14.578 -0.546 20.544 1.00 94.19 184 ILE A N 1
ATOM 1429 C CA . ILE A 1 184 ? -13.991 -1.848 20.898 1.00 94.19 184 ILE A CA 1
ATOM 1430 C C . ILE A 1 184 ? -13.684 -1.934 22.397 1.00 94.19 184 ILE A C 1
ATOM 1432 O O . ILE A 1 184 ? -13.998 -2.941 23.031 1.00 94.19 184 ILE A O 1
ATOM 1436 N N . VAL A 1 185 ? -13.086 -0.889 22.977 1.00 93.94 185 VAL A N 1
ATOM 1437 C CA . VAL A 1 185 ? -12.793 -0.862 24.419 1.00 93.94 185 VAL A CA 1
ATOM 1438 C C . VAL A 1 185 ? -14.080 -0.902 25.235 1.00 93.94 185 VAL A C 1
ATOM 1440 O O . VAL A 1 185 ? -14.151 -1.628 26.223 1.00 93.94 185 VAL A O 1
ATOM 1443 N N . LYS A 1 186 ? -15.114 -0.165 24.815 1.00 92.62 186 LYS A N 1
ATOM 1444 C CA . LYS A 1 186 ? -16.421 -0.183 25.476 1.00 92.62 186 LYS A CA 1
ATOM 1445 C C . LYS A 1 186 ? -17.051 -1.576 25.434 1.00 92.62 186 LYS A C 1
ATOM 1447 O O . LYS A 1 186 ? -17.481 -2.071 26.471 1.00 92.62 186 LYS A O 1
ATOM 1452 N N . ALA A 1 187 ? -17.036 -2.225 24.272 1.00 92.44 187 ALA A N 1
ATOM 1453 C CA . ALA A 1 187 ? -17.563 -3.576 24.113 1.00 92.44 187 ALA A CA 1
ATOM 1454 C C . ALA A 1 187 ? -16.832 -4.597 25.006 1.00 92.44 187 ALA A C 1
ATOM 1456 O O . ALA A 1 187 ? -17.484 -5.419 25.652 1.00 92.44 187 ALA A O 1
ATOM 1457 N N . GLU A 1 188 ? -15.498 -4.524 25.113 1.00 91.25 188 GLU A N 1
ATOM 1458 C CA . GLU A 1 188 ? -14.769 -5.425 26.017 1.00 91.25 188 GLU A CA 1
ATOM 1459 C C . GLU A 1 188 ? -14.954 -5.083 27.494 1.00 91.25 188 GLU A C 1
ATOM 1461 O O . GLU A 1 188 ? -15.001 -6.002 28.312 1.00 91.25 188 GLU A O 1
ATOM 1466 N N . ALA A 1 189 ? -15.124 -3.809 27.850 1.00 91.44 189 ALA A N 1
ATOM 1467 C CA . ALA A 1 189 ? -15.475 -3.426 29.214 1.00 91.44 189 ALA A CA 1
ATOM 1468 C C . ALA A 1 189 ? -16.814 -4.059 29.637 1.00 91.44 189 ALA A C 1
ATOM 1470 O O . ALA A 1 189 ? -16.885 -4.712 30.679 1.00 91.44 189 ALA A O 1
ATOM 1471 N N . GLU A 1 190 ? -17.841 -3.961 28.785 1.00 90.81 190 GLU A N 1
ATOM 1472 C CA . GLU A 1 190 ? -19.168 -4.551 29.017 1.00 90.81 190 GLU A CA 1
ATOM 1473 C C . GLU A 1 190 ? -19.110 -6.082 29.111 1.00 90.81 190 GLU A C 1
ATOM 1475 O O . GLU A 1 190 ? -19.647 -6.675 30.047 1.00 90.81 190 GLU A O 1
ATOM 1480 N N . LYS A 1 191 ? -18.401 -6.738 28.188 1.00 90.56 191 LYS A N 1
ATOM 1481 C CA . LYS A 1 191 ? -18.255 -8.201 28.164 1.00 90.56 191 LYS A CA 1
ATOM 1482 C C . LYS A 1 191 ? -17.527 -8.754 29.390 1.00 90.56 191 LYS A C 1
ATOM 1484 O O . LYS A 1 191 ? -17.803 -9.880 29.808 1.00 90.56 191 LYS A O 1
ATOM 1489 N N . HIS A 1 192 ? -16.569 -8.007 29.934 1.00 86.94 192 HIS A N 1
ATOM 1490 C CA . HIS A 1 192 ? -15.774 -8.427 31.088 1.00 86.94 192 HIS A CA 1
ATOM 1491 C C . HIS A 1 192 ? -16.296 -7.875 32.421 1.00 86.94 192 HIS A C 1
ATOM 1493 O O . HIS A 1 192 ? -15.785 -8.275 33.466 1.00 86.94 192 HIS A O 1
ATOM 1499 N N . GLY A 1 193 ? -17.314 -7.008 32.402 1.00 88.38 193 GLY A N 1
ATOM 1500 C CA . GLY A 1 193 ? -17.871 -6.385 33.603 1.00 88.38 193 GLY A CA 1
ATOM 1501 C C . GLY A 1 193 ? -16.877 -5.482 34.338 1.00 88.38 193 GLY A C 1
ATOM 1502 O O . GLY A 1 193 ? -16.968 -5.351 35.556 1.00 88.38 193 GLY A O 1
ATOM 1503 N N . ILE A 1 194 ? -15.912 -4.903 33.618 1.00 90.12 194 ILE A N 1
ATOM 1504 C CA . ILE A 1 194 ? -14.901 -3.986 34.166 1.00 90.12 194 ILE A CA 1
ATOM 1505 C C . ILE A 1 194 ? -15.196 -2.551 33.742 1.00 90.12 194 ILE A C 1
ATOM 1507 O O . ILE A 1 194 ? -15.983 -2.298 32.828 1.00 90.12 194 ILE A O 1
ATOM 1511 N N . THR A 1 195 ? -14.555 -1.587 34.398 1.00 91.62 195 THR A N 1
ATOM 1512 C CA . THR A 1 195 ? -14.720 -0.183 34.015 1.00 91.62 195 THR A CA 1
ATOM 1513 C C . THR A 1 195 ? -14.055 0.095 32.664 1.00 91.62 195 THR A C 1
ATOM 1515 O O . THR A 1 195 ? -13.042 -0.511 32.305 1.00 91.62 195 THR A O 1
ATOM 1518 N N . PHE A 1 196 ? -14.592 1.058 31.906 1.00 91.50 196 PHE A N 1
ATOM 1519 C CA . PHE A 1 196 ? -13.992 1.481 30.634 1.00 91.50 196 PHE A CA 1
ATOM 1520 C C . PHE A 1 196 ? -12.530 1.916 30.803 1.00 91.50 196 PHE A C 1
ATOM 1522 O O . PHE A 1 196 ? -11.702 1.661 29.936 1.00 91.50 196 PHE A O 1
ATOM 1529 N N . THR A 1 197 ? -12.202 2.561 31.924 1.00 92.19 197 THR A N 1
ATOM 1530 C CA . THR A 1 197 ? -10.852 3.059 32.214 1.00 92.19 197 THR A CA 1
ATOM 1531 C C . THR A 1 197 ? -9.850 1.924 32.420 1.00 92.19 197 THR A C 1
ATOM 1533 O O . THR A 1 197 ? -8.736 1.997 31.903 1.00 92.19 197 THR A O 1
ATOM 1536 N N . GLU A 1 198 ? -10.246 0.857 33.116 1.00 90.75 198 GLU A N 1
ATOM 1537 C CA . GLU A 1 198 ? -9.436 -0.352 33.296 1.00 90.75 198 GLU A CA 1
ATOM 1538 C C . GLU A 1 198 ? -9.237 -1.089 31.972 1.00 90.75 198 GLU A C 1
ATOM 1540 O O . GLU A 1 198 ? -8.101 -1.416 31.623 1.00 90.75 198 GLU A O 1
ATOM 1545 N N . ALA A 1 199 ? -10.314 -1.272 31.200 1.00 92.12 199 ALA A N 1
ATOM 1546 C CA . ALA A 1 199 ? -10.247 -1.882 29.875 1.00 92.12 199 ALA A CA 1
ATOM 1547 C C . ALA A 1 199 ? -9.328 -1.079 28.941 1.00 92.12 199 ALA A C 1
ATOM 1549 O O . ALA A 1 199 ? -8.420 -1.641 28.330 1.00 92.12 199 ALA A O 1
ATOM 1550 N N . ALA A 1 200 ? -9.504 0.245 28.879 1.00 93.56 200 ALA A N 1
ATOM 1551 C CA . ALA A 1 200 ? -8.688 1.136 28.060 1.00 93.56 200 ALA A CA 1
ATOM 1552 C C . ALA A 1 200 ? -7.208 1.003 28.416 1.00 93.56 200 ALA A C 1
ATOM 1554 O O . ALA A 1 200 ? -6.383 0.783 27.530 1.00 93.56 200 ALA A O 1
ATOM 1555 N N . LYS A 1 201 ? -6.883 1.082 29.711 1.00 92.31 201 LYS A N 1
ATOM 1556 C CA . LYS A 1 201 ? -5.511 0.956 30.194 1.00 92.31 201 LYS A CA 1
ATOM 1557 C C . LYS A 1 201 ? -4.905 -0.381 29.786 1.00 92.31 201 LYS A C 1
ATOM 1559 O O . LYS A 1 201 ? -3.830 -0.409 29.199 1.00 92.31 201 LYS A O 1
ATOM 1564 N N . GLU A 1 202 ? -5.582 -1.488 30.069 1.00 92.50 202 GLU A N 1
ATOM 1565 C CA . GLU A 1 202 ? -5.032 -2.813 29.801 1.00 92.50 202 GLU A CA 1
ATOM 1566 C C . GLU A 1 202 ? -4.835 -3.067 28.301 1.00 92.50 202 GLU A C 1
ATOM 1568 O O . GLU A 1 202 ? -3.755 -3.495 27.876 1.00 92.50 202 GLU A O 1
ATOM 1573 N N . MET A 1 203 ? -5.863 -2.780 27.500 1.00 94.12 203 MET A N 1
ATOM 1574 C CA . MET A 1 203 ? -5.865 -3.025 26.059 1.00 94.12 203 MET A CA 1
ATOM 1575 C C . MET A 1 203 ? -4.825 -2.151 25.356 1.00 94.12 203 MET A C 1
ATOM 1577 O O . MET A 1 203 ? -4.044 -2.646 24.536 1.00 94.12 203 MET A O 1
ATOM 1581 N N . VAL A 1 204 ? -4.763 -0.862 25.698 1.00 94.50 204 VAL A N 1
ATOM 1582 C CA . VAL A 1 204 ? -3.798 0.073 25.111 1.00 94.50 204 VAL A CA 1
ATOM 1583 C C . VAL A 1 204 ? -2.372 -0.250 25.556 1.00 94.50 204 VAL A C 1
ATOM 1585 O O . VAL A 1 204 ? -1.502 -0.404 24.697 1.00 94.50 204 VAL A O 1
ATOM 1588 N N . ASP A 1 205 ? -2.122 -0.440 26.856 1.00 92.75 205 ASP A N 1
ATOM 1589 C CA . ASP A 1 205 ? -0.779 -0.731 27.379 1.00 92.75 205 ASP A CA 1
ATOM 1590 C C . ASP A 1 205 ? -0.242 -2.057 26.813 1.00 92.75 205 ASP A C 1
ATOM 1592 O O . ASP A 1 205 ? 0.953 -2.199 26.545 1.00 92.75 205 ASP A O 1
ATOM 1596 N N . ALA A 1 206 ? -1.098 -3.066 26.616 1.00 92.50 206 ALA A N 1
ATOM 1597 C CA . ALA A 1 206 ? -0.711 -4.307 25.945 1.00 92.50 206 ALA A CA 1
ATOM 1598 C C . ALA A 1 206 ? -0.355 -4.088 24.465 1.00 92.50 206 ALA A C 1
ATOM 1600 O O . ALA A 1 206 ? 0.592 -4.698 23.971 1.00 92.50 206 ALA A O 1
ATOM 1601 N N . SER A 1 207 ? -1.070 -3.204 23.771 1.00 93.81 207 SER A N 1
ATOM 1602 C CA . SER A 1 207 ? -0.818 -2.888 22.359 1.00 93.81 207 SER A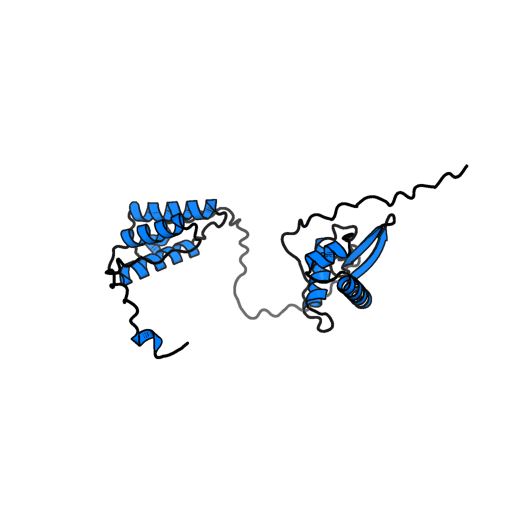 CA 1
ATOM 1603 C C . SER A 1 207 ? 0.504 -2.171 22.159 1.00 93.81 207 SER A C 1
ATOM 1605 O O . SER A 1 207 ? 1.303 -2.594 21.324 1.00 93.81 207 SER A O 1
ATOM 1607 N N . ILE A 1 208 ? 0.775 -1.161 22.986 1.00 93.25 208 ILE A N 1
ATOM 1608 C CA . ILE A 1 208 ? 2.028 -0.402 22.951 1.00 93.25 208 ILE A CA 1
ATOM 1609 C C . ILE A 1 208 ? 3.212 -1.312 23.298 1.00 93.25 208 ILE A C 1
ATOM 1611 O O . ILE A 1 208 ? 4.188 -1.345 22.552 1.00 93.25 208 ILE A O 1
ATOM 1615 N N . ARG A 1 209 ? 3.122 -2.115 24.371 1.00 90.69 209 ARG A N 1
ATOM 1616 C CA . ARG A 1 209 ? 4.211 -3.029 24.781 1.00 90.69 209 ARG A CA 1
ATOM 1617 C C . ARG A 1 209 ? 4.609 -4.029 23.701 1.00 90.69 209 ARG A C 1
ATOM 1619 O O . ARG A 1 209 ? 5.774 -4.399 23.624 1.00 90.69 209 ARG A O 1
ATOM 1626 N N . ASN A 1 210 ? 3.650 -4.479 22.898 1.00 90.50 210 ASN A N 1
ATOM 1627 C CA . ASN A 1 210 ? 3.909 -5.430 21.822 1.00 90.50 210 ASN A CA 1
ATOM 1628 C C . ASN A 1 210 ? 4.218 -4.742 20.478 1.00 90.50 210 ASN A C 1
ATOM 1630 O O . ASN A 1 210 ? 4.558 -5.435 19.522 1.00 90.50 210 ASN A O 1
ATOM 1634 N N . GLY A 1 211 ? 4.080 -3.414 20.377 1.00 88.94 211 GLY A N 1
ATOM 1635 C CA . GLY A 1 211 ? 4.253 -2.662 19.130 1.00 88.94 211 GLY A CA 1
ATOM 1636 C C . GLY A 1 211 ? 3.172 -2.942 18.081 1.00 88.94 211 GLY A C 1
ATOM 1637 O O . GLY A 1 211 ? 3.455 -2.947 16.883 1.00 88.94 211 GLY A O 1
ATOM 1638 N N . TRP A 1 212 ? 1.945 -3.252 18.508 1.00 87.88 212 TRP A N 1
ATOM 1639 C CA . TRP A 1 212 ? 0.860 -3.622 17.597 1.00 87.88 212 TRP A CA 1
ATOM 1640 C C . TRP A 1 212 ? 0.058 -2.418 17.121 1.00 87.88 212 TRP A C 1
ATOM 1642 O O . TRP A 1 212 ? -0.203 -1.464 17.849 1.00 87.88 212 TRP A O 1
ATOM 1652 N N . TYR A 1 213 ? -0.426 -2.522 15.883 1.00 85.94 213 TYR A N 1
ATOM 1653 C CA . TYR A 1 213 ? -1.310 -1.519 15.299 1.00 85.94 213 TYR A CA 1
ATOM 1654 C C . TYR A 1 213 ? -2.734 -1.574 15.877 1.00 85.94 213 TYR A C 1
ATOM 1656 O O . TYR A 1 213 ? -3.395 -0.540 15.948 1.00 85.94 213 TYR A O 1
ATOM 1664 N N . GLY A 1 214 ? -3.230 -2.758 16.235 1.00 89.56 214 GLY A N 1
ATOM 1665 C CA . GLY A 1 214 ? -4.575 -2.950 16.786 1.00 89.56 214 GLY A CA 1
ATOM 1666 C C . GLY A 1 214 ? -4.592 -2.974 18.311 1.00 89.56 214 GLY A C 1
ATOM 1667 O O . GLY A 1 214 ? -3.542 -3.127 18.933 1.00 89.56 214 GLY A O 1
ATOM 1668 N N . LEU A 1 215 ? -5.790 -2.859 18.891 1.00 92.62 215 LEU A N 1
ATOM 1669 C CA . LEU A 1 215 ? -5.984 -3.049 20.325 1.00 92.62 215 LEU A CA 1
ATOM 1670 C C . LEU A 1 215 ? -5.968 -4.536 20.690 1.00 92.62 215 LEU A C 1
ATOM 1672 O O . LEU A 1 215 ? -6.645 -5.346 20.056 1.00 92.62 215 LEU A O 1
ATOM 1676 N N . PHE A 1 216 ? -5.211 -4.889 21.727 1.00 90.75 216 PHE A N 1
ATOM 1677 C CA . PHE A 1 216 ? -5.282 -6.216 22.334 1.00 90.75 216 PHE A CA 1
ATOM 1678 C C . PHE A 1 216 ? -6.583 -6.393 23.116 1.00 90.75 216 PHE A C 1
ATOM 1680 O O . PHE A 1 216 ? -7.068 -5.427 23.700 1.00 90.75 216 PHE A O 1
ATOM 1687 N N . PRO A 1 217 ? -7.122 -7.621 23.188 1.00 88.50 217 PRO A N 1
ATOM 1688 C CA . PRO A 1 217 ? -8.237 -7.924 24.074 1.00 88.50 217 PRO A CA 1
ATOM 1689 C C . PRO A 1 217 ? -7.812 -7.851 25.547 1.00 88.50 217 PRO A C 1
ATOM 1691 O O . PRO A 1 217 ? -6.646 -8.085 25.884 1.00 88.50 217 PRO A O 1
ATOM 1694 N N . VAL A 1 218 ? -8.786 -7.594 26.421 1.00 89.50 218 VAL A N 1
ATOM 1695 C CA . VAL A 1 218 ? -8.633 -7.684 27.880 1.00 89.50 218 VAL A CA 1
ATOM 1696 C C . VAL A 1 218 ? -8.247 -9.119 28.246 1.00 89.50 218 VAL A C 1
ATOM 1698 O O . VAL A 1 218 ? -8.936 -10.082 27.884 1.00 89.50 218 VAL A O 1
ATOM 1701 N N . ARG A 1 219 ? -7.140 -9.301 28.968 1.00 81.31 219 ARG A N 1
ATOM 1702 C CA . ARG A 1 219 ? -6.759 -10.613 29.486 1.00 81.31 219 ARG A CA 1
ATOM 1703 C C . ARG A 1 219 ? -7.684 -10.908 30.652 1.00 81.31 219 ARG A C 1
ATOM 1705 O O . ARG A 1 219 ? -7.661 -10.231 31.674 1.00 81.31 219 ARG A O 1
ATOM 1712 N N . LYS A 1 220 ? -8.471 -11.982 30.554 1.00 64.19 220 LYS A N 1
ATOM 1713 C CA . LYS A 1 220 ? -9.051 -12.550 31.773 1.00 64.19 220 LYS A CA 1
ATOM 1714 C C . LYS A 1 220 ? -7.885 -12.878 32.705 1.00 64.19 220 LYS A C 1
ATOM 1716 O O . LYS A 1 220 ? -6.925 -13.521 32.271 1.00 64.19 220 LYS A O 1
ATOM 1721 N N . ALA A 1 221 ? -7.998 -12.518 33.982 1.00 53.34 221 ALA A N 1
ATOM 1722 C CA . ALA A 1 221 ? -7.378 -13.319 35.022 1.00 53.34 221 ALA A CA 1
ATOM 1723 C C . ALA A 1 221 ? -8.007 -14.708 34.885 1.00 53.34 221 ALA A C 1
ATOM 1725 O O . ALA A 1 221 ? -9.060 -14.992 35.450 1.00 53.34 221 ALA A O 1
ATOM 1726 N N . SER A 1 222 ? -7.452 -15.542 34.005 1.00 44.56 222 SER A N 1
ATOM 1727 C CA . SER A 1 222 ? -7.861 -16.929 33.952 1.00 44.56 222 SER A CA 1
ATOM 1728 C C . SER A 1 222 ? -7.572 -17.449 35.354 1.00 44.56 222 SER A C 1
ATOM 1730 O O . SER A 1 222 ? -6.418 -17.329 35.785 1.00 44.56 222 SER A O 1
ATOM 1732 N N . PRO A 1 223 ? -8.546 -18.034 36.080 1.00 51.41 223 PRO A N 1
ATOM 1733 C CA . PRO A 1 223 ? -8.150 -18.973 37.110 1.00 51.41 223 PRO A CA 1
ATOM 1734 C C . PRO A 1 223 ? -7.185 -19.917 36.402 1.00 51.41 223 PRO A C 1
ATOM 1736 O O . PRO A 1 223 ? -7.453 -20.337 35.269 1.00 51.41 223 PRO A O 1
ATOM 1739 N N . HIS A 1 224 ? -6.003 -20.110 36.979 1.00 49.41 224 HIS A N 1
ATOM 1740 C CA . HIS A 1 224 ? -5.039 -21.064 36.467 1.00 49.41 224 HIS A CA 1
ATOM 1741 C C . HIS A 1 224 ? -5.771 -22.408 36.441 1.00 49.41 224 HIS A C 1
ATOM 1743 O O . HIS A 1 224 ? -5.859 -23.093 37.455 1.00 49.41 224 HIS A O 1
ATOM 1749 N N . LEU A 1 225 ? -6.382 -22.751 35.305 1.00 55.47 225 LEU A N 1
ATOM 1750 C CA . LEU A 1 225 ? -6.897 -24.084 35.090 1.00 55.47 225 LEU A CA 1
ATOM 1751 C C . LEU A 1 225 ? -5.652 -24.956 35.218 1.00 55.47 225 LEU A C 1
ATOM 1753 O O . LEU A 1 225 ? -4.660 -24.681 34.525 1.00 55.47 225 LEU A O 1
ATOM 1757 N N . PRO A 1 226 ? -5.632 -25.905 36.170 1.00 59.88 226 PRO A N 1
ATOM 1758 C CA . PRO A 1 226 ? -4.474 -26.754 36.348 1.00 59.88 226 PRO A CA 1
ATOM 1759 C C . PRO A 1 226 ? -4.175 -27.365 34.985 1.00 59.88 226 PRO A C 1
ATOM 1761 O O . PRO A 1 226 ? -5.077 -27.887 34.327 1.00 59.88 226 PRO A O 1
ATOM 1764 N N . LYS A 1 227 ? -2.929 -27.213 34.519 1.00 64.88 227 LYS A N 1
ATOM 1765 C CA . LYS A 1 227 ? -2.488 -27.830 33.266 1.00 64.88 227 LYS A CA 1
ATOM 1766 C C . LYS A 1 227 ? -2.899 -29.299 33.350 1.00 64.88 227 LYS A C 1
ATOM 1768 O O . LYS A 1 227 ? -2.423 -29.989 34.252 1.00 64.88 227 LYS A O 1
ATOM 1773 N N . LYS A 1 228 ? -3.811 -29.750 32.478 1.00 68.94 228 LYS A N 1
ATOM 1774 C CA . LYS A 1 228 ? -4.208 -31.160 32.412 1.00 68.94 228 LYS A CA 1
ATOM 1775 C C . LYS A 1 228 ? -2.913 -31.949 32.230 1.00 68.94 228 LYS A C 1
ATOM 1777 O O . LYS A 1 228 ? -2.222 -31.754 31.231 1.00 68.94 228 LYS A O 1
ATOM 1782 N N . GLN A 1 229 ? -2.536 -32.750 33.224 1.00 75.94 229 GLN A N 1
ATOM 1783 C CA . GLN A 1 229 ? -1.418 -33.666 33.056 1.00 75.94 229 GLN A CA 1
ATOM 1784 C C . GLN A 1 229 ? -1.837 -34.653 31.971 1.00 75.94 229 GLN A C 1
ATOM 1786 O O . GLN A 1 229 ? -2.894 -35.273 32.093 1.00 75.94 229 GLN A O 1
ATOM 1791 N N . LEU A 1 230 ? -1.065 -34.724 30.884 1.00 74.25 230 LEU A N 1
ATOM 1792 C CA . LEU A 1 230 ? -1.296 -35.719 29.844 1.00 74.25 230 LEU A CA 1
ATOM 1793 C C . LEU A 1 230 ? -1.191 -37.096 30.494 1.00 74.25 230 LEU A C 1
ATOM 1795 O O . LEU A 1 230 ? -0.175 -37.424 31.109 1.00 74.25 230 LEU A O 1
ATOM 1799 N N . THR A 1 231 ? -2.259 -37.871 30.388 1.00 81.25 231 THR A N 1
ATOM 1800 C CA . THR A 1 231 ? -2.292 -39.244 30.883 1.00 81.25 231 THR A CA 1
ATOM 1801 C C . THR A 1 231 ? -1.974 -40.196 29.739 1.00 81.25 231 THR A C 1
ATOM 1803 O O . THR A 1 231 ? -2.147 -39.864 28.567 1.00 81.25 231 THR A O 1
ATOM 1806 N N . SER A 1 232 ? -1.541 -41.412 30.064 1.00 76.00 232 SER A N 1
ATOM 1807 C CA . SER A 1 232 ? -1.304 -42.473 29.076 1.00 76.00 232 SER A CA 1
ATOM 1808 C C . SER A 1 232 ? -2.544 -42.812 28.232 1.00 76.00 232 SER A C 1
ATOM 1810 O O . SER A 1 232 ? -2.414 -43.388 27.155 1.00 76.00 232 SER A O 1
ATOM 1812 N N . GLU A 1 233 ? -3.745 -42.437 28.680 1.00 75.88 233 GLU A N 1
ATOM 1813 C CA . GLU A 1 233 ? -4.992 -42.618 27.934 1.00 75.88 233 GLU A CA 1
ATOM 1814 C C . GLU A 1 233 ? -5.154 -41.639 26.770 1.00 75.88 233 GLU A C 1
ATOM 1816 O O . GLU A 1 233 ? -5.730 -42.011 25.750 1.00 75.88 233 GLU A O 1
ATOM 1821 N N . ASP A 1 234 ? -4.576 -40.437 26.865 1.00 76.31 234 ASP A N 1
ATOM 1822 C CA . ASP A 1 234 ? -4.633 -39.425 25.802 1.00 76.31 234 ASP A CA 1
ATOM 1823 C C . ASP A 1 234 ? -3.832 -39.861 24.546 1.00 76.31 234 ASP A C 1
ATOM 1825 O O . ASP A 1 234 ? -3.995 -39.286 23.474 1.00 76.31 234 ASP A O 1
ATOM 1829 N N . HIS A 1 235 ? -3.017 -40.923 24.650 1.00 72.69 235 HIS A N 1
ATOM 1830 C CA . HIS A 1 235 ? -2.260 -41.531 23.546 1.00 72.69 235 HIS A CA 1
ATOM 1831 C C . HIS A 1 235 ? -3.004 -42.676 22.829 1.00 72.69 235 HIS A C 1
ATOM 1833 O O . HIS A 1 235 ? -2.499 -43.193 21.833 1.00 72.69 235 HIS A O 1
ATOM 1839 N N . LYS A 1 236 ? -4.180 -43.111 23.315 1.00 74.19 236 LYS A N 1
ATOM 1840 C CA . LYS A 1 236 ? -4.913 -44.261 22.741 1.00 74.19 236 LYS A CA 1
ATOM 1841 C C . LYS A 1 236 ? -5.656 -43.933 21.439 1.00 74.19 236 LYS A C 1
ATOM 1843 O O . LYS A 1 236 ? -5.935 -44.844 20.666 1.00 74.19 236 LYS A O 1
ATOM 1848 N N . ASN A 1 237 ? -5.925 -42.657 21.169 1.00 63.47 237 ASN A N 1
ATOM 1849 C CA . ASN A 1 237 ? -6.642 -42.203 19.975 1.00 63.47 237 ASN A CA 1
ATOM 1850 C C . ASN A 1 237 ? -5.666 -41.548 18.989 1.00 63.47 237 ASN A C 1
ATOM 1852 O O . ASN A 1 237 ? -5.741 -40.342 18.794 1.00 63.47 237 ASN A O 1
ATOM 1856 N N . GLY A 1 238 ? -4.719 -42.332 18.459 1.00 61.97 238 GLY A N 1
ATOM 1857 C CA . GLY A 1 238 ? -3.585 -41.879 17.638 1.00 61.97 238 GLY A CA 1
ATOM 1858 C C . GLY A 1 238 ? -3.869 -40.749 16.632 1.00 61.97 238 GLY A C 1
ATOM 1859 O O . GLY A 1 238 ? -4.981 -40.627 16.124 1.00 61.97 238 GLY A O 1
ATOM 1860 N N . PHE A 1 239 ? -2.829 -39.940 16.385 1.00 46.41 239 PHE A N 1
ATOM 1861 C CA . PHE A 1 239 ? -2.794 -38.835 15.414 1.00 46.41 239 PHE A CA 1
ATOM 1862 C C . PHE A 1 239 ? -3.245 -39.238 14.007 1.00 46.41 239 PHE A C 1
ATOM 1864 O O . PHE A 1 239 ? -2.850 -40.341 13.560 1.00 46.41 239 PHE A O 1
#

Solvent-accessible surface area (backbone atoms only — not comparable to full-atom values): 15215 Å² total; per-residue (Å²): 142,82,86,79,83,81,82,79,74,86,74,83,79,77,74,78,78,90,81,65,96,68,70,65,67,56,67,72,63,68,69,42,83,92,53,55,71,67,51,47,51,48,50,14,49,38,40,68,55,31,85,80,83,33,19,61,70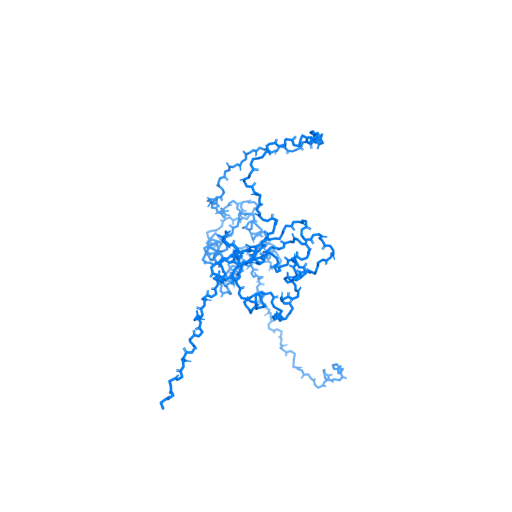,51,54,64,56,52,11,66,72,75,73,49,54,47,68,55,43,55,54,44,54,50,51,34,37,76,68,61,46,35,48,77,52,74,56,96,93,38,65,27,32,34,50,58,82,83,59,83,71,94,66,94,74,92,74,84,80,80,69,78,80,76,80,79,83,75,89,80,85,84,71,90,70,93,62,89,75,87,73,76,75,65,57,68,68,62,35,31,59,74,71,73,45,84,88,43,72,69,41,52,50,40,55,50,53,50,49,50,52,27,45,76,74,72,53,64,70,50,56,70,56,50,33,52,50,52,52,53,34,46,52,51,7,64,76,68,74,48,55,53,50,59,32,34,42,51,11,43,54,51,12,62,77,70,72,48,94,59,77,42,76,75,77,70,85,63,75,81,69,73,78,78,74,87,50,84,69,76,65,71,72,68,134

Sequence (239 aa):
MGATASSTCPTDMENPSLG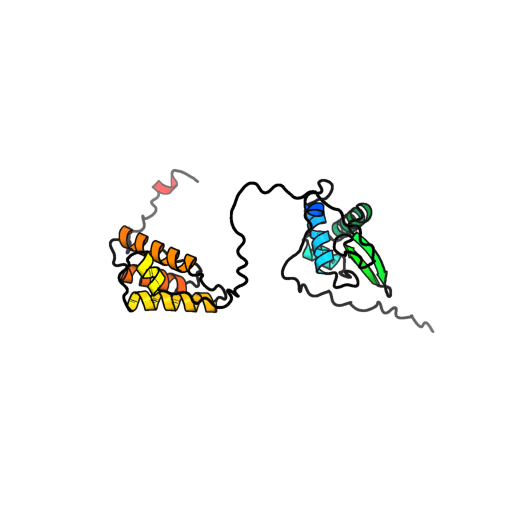FVGIFIPRDLWLRADLSVTEKVLAGVVDALDKGDGCWASNAYLANTVGVGERQIRDYLARLEEAKILKRWTQDGNRRISSTYSKPSNSSSVEENSHPPRKETAANRVVDKVKDNKNKSVCVSEAFCKFFVEVTDKATESFCLFIVHRQEIKRPLTQRALEGNVEIVKAEAEKHGITFTEAAKEMVDASIRNGWYGLFPVRKASPHLPKKQLTSEDHKNGF

Secondary structure (DSSP, 8-state):
--------PPP---PPP---S-----HHHHH-TTS-HHHHHHHHHHHHH--SS-B---HHHHHHHHTS-HHHHHHHHHHHHHTTSEEEEEETTEEEEEESSS------------PPP----S-----------TT----HHHHHHHTT----HHHHHHHHHHHHHHHHTT-PPPHHHHHHHHHHHHHHHHHHT--HHHHHHHHHHHHHHHT-SSPPPPPP--------PPPGGGGSS--

Mean predicted aligned error: 20.2 Å

Radius of gyration: 30.55 Å; Cα contacts (8 Å, |Δi|>4): 193; chains: 1; bounding box: 88×65×71 Å

Foldseek 3Di:
DDDDDDDDDDDDPDADDPPDPDFDFDPVLVPDPVDDPLLSRLLSVQASCCPPFAHQGDLVRSCVVSVHDSVVSVVSLVVCVVVVQKDWDDDPNTIGIHGPPPDPPPDDDDDPPDDDDDPDDDDDDPPDPPDPPPDDDADLVVLCVVVVHDDDPLLSVLLVVLQVLCVVVVRHDDNVRSNVLLVVLVVLCVVVVHHSSVSSNQQSVVCSVVSHPHTDHDDPPPPPPPDPDDDPVVPPVPD